Protein AF-A0A3G8ZK75-F1 (afdb_monomer_lite)

Secondary structure (DSSP, 8-state):
-----PPP----PPPPHHHHHHHHHHHHHHTT---HHHHHHHHHHHHHTTHHHHHHHHHHHHHHHHHHHHHHHHHHHHHHHHHHHHHHHHHHHHHHHHHHHHHHHHHSHHHHHHHHHHTTPPPP----EEEE-TTS-EEEES---PPPPHHHHHHHHHHHHHHHHHHHHHHHHHHHHHHHHHHHHHHHHHHHHHHHHHHHHHHHHHHHHHHHHHHHHHHHHHHHHTTT--S---------------------------------------

pLDDT: mean 71.32, std 15.55, range [31.33, 98.25]

Radius of gyration: 56.18 Å; chains: 1; bounding box: 126×88×166 Å

Sequence (270 aa):
MVIEQSLAPAKQAGRSGAAQKAYEKRARRSGKMVPAAAIEHRTVRQQLARVPFVAVLLTILAAGIVGVLWLNTMTDEAGLQANKATASSASLRLEIEALKRDIADKNATPAIAAAAKSLGLVPAGDSAILVVGDDGSGRVVGTPTAVPDPVVTAAQAALAAQAAAQAAADGQAAAAAKTAADAQAAAQAAIAAQAASEAQAAIAAQAASEAQAASEAQAASQAQESAAAGAAVPPAAPAEVQPATEVPPVQTPPAIEAPPAAVTTAASAG

Structure (mmCIF, N/CA/C/O backbone):
data_AF-A0A3G8ZK75-F1
#
_entry.id   AF-A0A3G8ZK75-F1
#
loop_
_atom_site.group_PDB
_atom_site.id
_atom_site.type_symbol
_atom_site.label_atom_id
_atom_site.label_alt_id
_atom_site.label_comp_id
_atom_site.label_asym_id
_atom_site.label_entity_id
_atom_site.label_seq_id
_atom_site.pdbx_PDB_ins_code
_atom_site.Cartn_x
_atom_site.Cartn_y
_atom_site.Cartn_z
_atom_site.occupancy
_atom_site.B_iso_or_equiv
_atom_site.auth_seq_id
_atom_site.auth_comp_id
_atom_site.auth_asym_id
_atom_site.auth_atom_id
_atom_site.pdbx_PDB_model_num
ATOM 1 N N . MET A 1 1 ? -69.783 37.807 121.001 1.00 41.88 1 MET A N 1
ATOM 2 C CA . MET A 1 1 ? -69.937 36.364 121.292 1.00 41.88 1 MET A CA 1
ATOM 3 C C . MET A 1 1 ? -70.121 35.674 119.951 1.00 41.88 1 MET A C 1
ATOM 5 O O . MET A 1 1 ? -71.159 35.863 119.345 1.00 41.88 1 MET A O 1
ATOM 9 N N . VAL A 1 2 ? -69.064 35.199 119.289 1.00 48.59 2 VAL A N 1
ATOM 10 C CA . VAL A 1 2 ? -68.254 34.004 119.612 1.00 48.59 2 VAL A CA 1
ATOM 11 C C . VAL A 1 2 ? -69.135 32.764 119.701 1.00 48.59 2 VAL A C 1
ATOM 13 O O . VAL A 1 2 ? -69.666 32.500 120.770 1.00 48.59 2 VAL A O 1
ATOM 16 N N . ILE A 1 3 ? -69.235 32.026 118.592 1.00 56.62 3 ILE A N 1
ATOM 17 C CA . ILE A 1 3 ? -69.121 30.562 118.576 1.00 56.62 3 ILE A CA 1
ATOM 18 C C . ILE A 1 3 ? -68.334 30.210 117.310 1.00 56.62 3 ILE A C 1
ATOM 20 O O . ILE A 1 3 ? -68.873 30.170 116.207 1.00 56.62 3 ILE A O 1
ATOM 24 N N . GLU A 1 4 ? -67.030 30.010 117.487 1.00 52.06 4 GLU A N 1
ATOM 25 C CA . GLU A 1 4 ? -66.239 29.185 116.586 1.00 52.06 4 GLU A CA 1
ATOM 26 C C . GLU A 1 4 ? -66.629 27.717 116.797 1.00 52.06 4 GLU A C 1
ATOM 28 O O . GLU A 1 4 ? -66.664 27.241 117.933 1.00 52.06 4 GLU A O 1
ATOM 33 N N . GLN A 1 5 ? -66.850 26.979 115.711 1.00 62.88 5 GLN A N 1
ATOM 34 C CA . GLN A 1 5 ? -66.515 25.560 115.683 1.00 62.88 5 GLN A CA 1
ATOM 35 C C . GLN A 1 5 ? -65.681 25.265 114.442 1.00 62.88 5 GLN A C 1
ATOM 37 O O . GLN A 1 5 ? -66.090 25.464 113.300 1.00 62.88 5 GLN A O 1
ATOM 42 N N . SER A 1 6 ? -64.470 24.815 114.735 1.00 54.69 6 SER A N 1
ATOM 43 C CA . SER A 1 6 ? -63.402 24.419 113.842 1.00 54.69 6 SER A CA 1
ATOM 44 C C . SER A 1 6 ? -63.727 23.101 113.133 1.00 54.69 6 SER A C 1
ATOM 46 O O . SER A 1 6 ? -63.948 22.070 113.767 1.00 54.69 6 SER A O 1
ATOM 48 N N . LEU A 1 7 ? -63.699 23.107 111.797 1.00 56.22 7 LEU A N 1
ATOM 49 C CA . LEU A 1 7 ? -63.613 21.875 111.013 1.00 56.22 7 LEU A CA 1
ATOM 50 C C . LEU A 1 7 ? -62.143 21.458 110.890 1.00 56.22 7 LEU A C 1
ATOM 52 O O . LEU A 1 7 ? -61.307 22.178 110.346 1.00 56.22 7 LEU A O 1
ATOM 56 N N . ALA A 1 8 ? -61.843 20.271 111.404 1.00 58.12 8 ALA A N 1
ATOM 57 C CA . ALA A 1 8 ? -60.539 19.633 111.326 1.00 58.12 8 ALA A CA 1
ATOM 58 C C . ALA A 1 8 ? -60.148 19.276 109.873 1.00 58.12 8 ALA A C 1
ATOM 60 O O . ALA A 1 8 ? -60.976 18.743 109.131 1.00 58.12 8 ALA A O 1
ATOM 61 N N . PRO A 1 9 ? -58.878 19.453 109.463 1.00 56.62 9 PRO A N 1
ATOM 62 C CA . PRO A 1 9 ? -58.368 18.842 108.243 1.00 56.62 9 PRO A CA 1
ATOM 63 C C . PRO A 1 9 ? -58.070 17.353 108.487 1.00 56.62 9 PRO A C 1
ATOM 65 O O . PRO A 1 9 ? -57.182 16.991 109.263 1.00 56.62 9 PRO A O 1
ATOM 68 N N . ALA A 1 10 ? -58.795 16.470 107.798 1.00 52.78 10 ALA A N 1
ATOM 69 C CA . ALA A 1 10 ? -58.496 15.043 107.765 1.00 52.78 10 ALA A CA 1
ATOM 70 C C . ALA A 1 10 ? -57.117 14.807 107.116 1.00 52.78 10 ALA A C 1
ATOM 72 O O . ALA A 1 10 ? -56.931 15.000 105.913 1.00 52.78 10 ALA A O 1
ATOM 73 N N . LYS A 1 11 ? -56.133 14.381 107.919 1.00 49.62 11 LYS A N 1
ATOM 74 C CA . LYS A 1 11 ? -54.827 13.907 107.441 1.00 49.62 11 LYS A CA 1
ATOM 75 C C . LYS A 1 11 ? -55.029 12.686 106.541 1.00 49.62 11 LYS A C 1
ATOM 77 O O . LYS A 1 11 ? -55.430 11.623 107.008 1.00 49.62 11 LYS A O 1
ATOM 82 N N . GLN A 1 12 ? -54.703 12.832 105.259 1.00 55.34 12 GLN A N 1
ATOM 83 C CA . GLN A 1 12 ? -54.575 11.721 104.321 1.00 55.34 12 GLN A CA 1
ATOM 84 C C . GLN A 1 12 ? -53.456 10.790 104.805 1.00 55.34 12 GLN A C 1
ATOM 86 O O . GLN A 1 12 ? -52.273 11.120 104.726 1.00 55.34 12 GLN A O 1
ATOM 91 N N . ALA A 1 13 ? -53.840 9.637 105.350 1.00 56.31 13 ALA A N 1
ATOM 92 C CA . ALA A 1 13 ? -52.917 8.575 105.715 1.00 56.31 13 ALA A CA 1
ATOM 93 C C . ALA A 1 13 ? -52.124 8.115 104.477 1.00 56.31 13 ALA A C 1
ATOM 95 O O . ALA A 1 13 ? -52.675 7.944 103.386 1.00 56.31 13 ALA A O 1
ATOM 96 N N . GLY A 1 14 ? -50.813 7.952 104.657 1.00 58.91 14 GLY A N 1
ATOM 97 C CA . GLY A 1 14 ? -49.851 7.645 103.606 1.00 58.91 14 GLY A CA 1
ATOM 98 C C . GLY A 1 14 ? -50.229 6.412 102.787 1.00 58.91 14 GLY A C 1
ATOM 99 O O . GLY A 1 14 ? -50.337 5.299 103.299 1.00 58.91 14 GLY A O 1
ATOM 100 N N . ARG A 1 15 ? -50.377 6.617 101.477 1.00 59.94 15 ARG A N 1
ATOM 101 C CA . ARG A 1 15 ? -50.426 5.545 100.480 1.00 59.94 15 ARG A CA 1
ATOM 102 C C . ARG A 1 15 ? -49.099 4.783 100.545 1.00 59.94 15 ARG A C 1
ATOM 104 O O . ARG A 1 15 ? -48.037 5.358 100.336 1.00 59.94 15 ARG A O 1
ATOM 111 N N . SER A 1 16 ? -49.187 3.504 100.897 1.00 64.69 16 SER A N 1
ATOM 112 C CA . SER A 1 16 ? -48.071 2.600 101.190 1.00 64.69 16 SER A CA 1
ATOM 113 C C . SER A 1 16 ? -46.935 2.656 100.157 1.00 64.69 16 SER A C 1
ATOM 115 O O . SER A 1 16 ? -47.111 2.293 98.990 1.00 64.69 16 SER A O 1
ATOM 117 N N . GLY A 1 17 ? -45.732 3.020 100.613 1.00 67.94 17 GLY A N 1
ATOM 118 C CA . GLY A 1 17 ? -44.505 3.003 99.806 1.00 67.94 17 GLY A CA 1
ATOM 119 C C . GLY A 1 17 ? -44.103 1.605 99.307 1.00 67.94 17 GLY A C 1
ATOM 120 O O . GLY A 1 17 ? -43.326 1.482 98.360 1.00 67.94 17 GLY A O 1
ATOM 121 N N . ALA A 1 18 ? -44.668 0.534 99.880 1.00 66.81 18 ALA A N 1
ATOM 122 C CA . ALA A 1 18 ? -44.444 -0.836 99.416 1.00 66.81 18 ALA A CA 1
ATOM 123 C C . ALA A 1 18 ? -45.165 -1.123 98.088 1.00 66.81 18 ALA A C 1
ATOM 125 O O . ALA A 1 18 ? -44.606 -1.782 97.209 1.00 66.81 18 ALA A O 1
ATOM 126 N N . ALA A 1 19 ? -46.367 -0.566 97.899 1.00 69.69 19 ALA A N 1
ATOM 127 C CA . ALA A 1 19 ? -47.085 -0.667 96.631 1.00 69.69 19 ALA A CA 1
ATOM 128 C C . ALA A 1 19 ? -46.345 0.101 95.526 1.00 69.69 19 ALA A C 1
ATOM 130 O O . ALA A 1 19 ? -46.164 -0.416 94.425 1.00 69.69 19 ALA A O 1
ATOM 131 N N . GLN A 1 20 ? -45.820 1.289 95.840 1.00 69.00 20 GLN A N 1
ATOM 132 C CA . GLN A 1 20 ? -45.032 2.085 94.894 1.00 69.00 20 GLN A CA 1
ATOM 133 C C . GLN A 1 20 ? -43.752 1.356 94.447 1.00 69.00 20 GLN A C 1
ATOM 135 O O . GLN A 1 20 ? -43.472 1.304 93.249 1.00 69.00 20 GLN A O 1
ATOM 140 N N . LYS A 1 21 ? -43.035 0.679 95.359 1.00 70.50 21 LYS A N 1
ATOM 141 C CA . LYS A 1 21 ? -41.857 -0.138 94.999 1.00 70.50 21 LYS A CA 1
ATOM 142 C C . LYS A 1 21 ? -42.192 -1.363 94.140 1.00 70.50 21 LYS A C 1
ATOM 144 O O . LYS A 1 21 ? -41.395 -1.749 93.282 1.00 70.50 21 LYS A O 1
ATOM 149 N N . ALA A 1 22 ? -43.361 -1.976 94.326 1.00 75.81 22 ALA A N 1
ATOM 150 C CA . ALA A 1 22 ? -43.797 -3.096 93.490 1.00 75.81 22 ALA A CA 1
ATOM 151 C C . ALA A 1 22 ? -44.112 -2.650 92.051 1.00 75.81 22 ALA A C 1
ATOM 153 O O . ALA A 1 22 ? -43.707 -3.317 91.092 1.00 75.81 22 ALA A O 1
ATOM 154 N N . TYR A 1 23 ? -44.761 -1.491 91.896 1.00 71.56 23 TYR A N 1
ATOM 155 C CA . TYR A 1 23 ? -45.001 -0.884 90.586 1.00 71.56 23 TYR A CA 1
ATOM 156 C C . TYR A 1 23 ? -43.696 -0.485 89.893 1.00 71.56 23 TYR A C 1
ATOM 158 O O . TYR A 1 23 ? -43.530 -0.761 88.704 1.00 71.56 23 TYR A O 1
ATOM 166 N N . GLU A 1 24 ? -42.719 0.038 90.634 1.00 75.06 24 GLU A N 1
ATOM 167 C CA . GLU A 1 24 ? -41.409 0.376 90.075 1.00 75.06 24 GLU A CA 1
ATOM 168 C C . GLU A 1 24 ? -40.654 -0.871 89.568 1.00 75.06 24 GLU A C 1
ATOM 170 O O . GLU A 1 24 ? -40.090 -0.871 88.470 1.00 75.06 24 GLU A O 1
ATOM 175 N N . LYS A 1 25 ? -40.713 -1.994 90.301 1.00 72.62 25 LYS A N 1
ATOM 176 C CA . LYS A 1 25 ? -40.091 -3.263 89.871 1.00 72.62 25 LYS A CA 1
ATOM 177 C C . LYS A 1 25 ? -40.782 -3.885 88.649 1.00 72.62 25 LYS A C 1
ATOM 179 O O . LYS A 1 25 ? -40.136 -4.618 87.893 1.00 72.62 25 LYS A O 1
ATOM 184 N N . ARG A 1 26 ? -42.080 -3.629 88.438 1.00 68.81 26 ARG A N 1
ATOM 185 C CA . ARG A 1 26 ? -42.806 -4.083 87.237 1.00 68.81 26 ARG A CA 1
ATOM 186 C C . ARG A 1 26 ? -42.510 -3.191 86.030 1.00 68.81 26 ARG A C 1
ATOM 188 O O . ARG A 1 26 ? -42.263 -3.726 84.952 1.00 68.81 26 ARG A O 1
ATOM 195 N N . ALA A 1 27 ? -42.412 -1.879 86.234 1.00 70.56 27 ALA A N 1
ATOM 196 C CA . ALA A 1 27 ? -42.057 -0.916 85.191 1.00 70.56 27 ALA A CA 1
ATOM 197 C C . ALA A 1 27 ? -40.653 -1.167 84.606 1.00 70.56 27 ALA A C 1
ATOM 199 O O . ALA A 1 27 ? -40.440 -1.060 83.399 1.00 70.56 27 ALA A O 1
ATOM 200 N N . ARG A 1 28 ? -39.692 -1.598 85.436 1.00 69.44 28 ARG A N 1
ATOM 201 C CA . ARG A 1 28 ? -38.335 -1.936 84.961 1.00 69.44 28 ARG A CA 1
ATOM 202 C C . ARG A 1 28 ? -38.267 -3.210 84.111 1.00 69.44 28 ARG A C 1
ATOM 204 O O . ARG A 1 28 ? -37.337 -3.354 83.324 1.00 69.44 28 ARG A O 1
ATOM 211 N N . ARG A 1 29 ? -39.236 -4.127 84.237 1.00 65.81 29 ARG A N 1
ATOM 212 C CA . ARG A 1 29 ? -39.311 -5.341 83.400 1.00 65.81 29 ARG A CA 1
ATOM 213 C C . ARG A 1 29 ? -40.035 -5.092 82.080 1.00 65.81 29 ARG A C 1
ATOM 215 O O . ARG A 1 29 ? -39.602 -5.619 81.062 1.00 65.81 29 ARG A O 1
ATOM 222 N N . SER A 1 30 ? -41.061 -4.241 82.073 1.00 64.56 30 SER A N 1
ATOM 223 C CA . SER A 1 30 ? -41.744 -3.854 80.832 1.00 64.56 30 SER A CA 1
ATOM 224 C C . SER A 1 30 ? -40.884 -2.964 79.930 1.00 64.56 30 SER A C 1
ATOM 226 O O . SER A 1 30 ? -41.045 -3.007 78.720 1.00 64.56 30 SER A O 1
ATOM 228 N N . GLY A 1 31 ? -39.928 -2.209 80.484 1.00 63.66 31 GLY A N 1
ATOM 229 C CA . GLY A 1 31 ? -38.996 -1.393 79.693 1.00 63.66 31 GLY A CA 1
ATOM 230 C C . GLY A 1 31 ? -37.872 -2.166 78.985 1.00 63.66 31 GLY A C 1
ATOM 231 O O . GLY A 1 31 ? -37.136 -1.568 78.206 1.00 63.66 31 GLY A O 1
ATOM 232 N N . LYS A 1 32 ? -37.699 -3.472 79.252 1.00 61.62 32 LYS A N 1
ATOM 233 C CA . LYS A 1 32 ? -36.589 -4.277 78.698 1.00 61.62 32 LYS A CA 1
ATOM 234 C C . LYS A 1 32 ? -37.004 -5.192 77.535 1.00 61.62 32 LYS A C 1
ATOM 236 O O . LYS A 1 32 ? -36.138 -5.770 76.887 1.00 61.62 32 LYS A O 1
ATOM 241 N N . MET A 1 33 ? -38.299 -5.319 77.245 1.00 64.62 33 MET A N 1
ATOM 242 C CA . MET A 1 33 ? -38.777 -6.065 76.078 1.00 64.62 33 MET A CA 1
ATOM 243 C C . MET A 1 33 ? -38.846 -5.112 74.886 1.00 64.62 33 MET A C 1
ATOM 245 O O . MET A 1 33 ? -39.812 -4.373 74.721 1.00 64.62 33 MET A O 1
ATOM 249 N N . VAL A 1 34 ? -37.781 -5.088 74.084 1.00 66.56 34 VAL A N 1
ATOM 250 C CA . VAL A 1 34 ? -37.781 -4.371 72.805 1.00 66.56 34 VAL A CA 1
ATOM 251 C C . VAL A 1 34 ? -38.746 -5.118 71.878 1.00 66.56 34 VAL A C 1
ATOM 253 O O . VAL A 1 34 ? -38.529 -6.307 71.642 1.00 66.56 34 VAL A O 1
ATOM 256 N N . PRO A 1 35 ? -39.822 -4.486 71.377 1.00 67.56 35 PRO A N 1
ATOM 257 C CA . PRO A 1 35 ? -40.732 -5.159 70.460 1.00 67.56 35 PRO A CA 1
ATOM 258 C C . PRO A 1 35 ? -39.962 -5.556 69.195 1.00 67.56 35 PRO A C 1
ATOM 260 O O . PRO A 1 35 ? -39.192 -4.752 68.673 1.00 67.56 35 PRO A O 1
ATOM 263 N N . ALA A 1 36 ? -40.161 -6.779 68.698 1.00 61.88 36 ALA A N 1
ATOM 264 C CA . ALA A 1 36 ? -39.454 -7.300 67.521 1.00 61.88 36 ALA A CA 1
ATOM 265 C C . ALA A 1 36 ? -39.577 -6.367 66.296 1.00 61.88 36 ALA A C 1
ATOM 267 O O . ALA A 1 36 ? -38.593 -6.130 65.599 1.00 61.88 36 ALA A O 1
ATOM 268 N N . ALA A 1 37 ? -40.732 -5.710 66.131 1.00 62.44 37 ALA A N 1
ATOM 269 C CA . ALA A 1 37 ? -40.952 -4.684 65.109 1.00 62.44 37 ALA A CA 1
ATOM 270 C C . ALA A 1 37 ? -40.018 -3.461 65.250 1.00 62.44 37 ALA A C 1
ATOM 272 O O . ALA A 1 37 ? -39.605 -2.872 64.258 1.00 62.44 37 ALA A O 1
ATOM 273 N N . ALA A 1 38 ? -39.617 -3.074 66.467 1.00 60.78 38 ALA A N 1
ATOM 274 C CA . ALA A 1 38 ? -38.654 -1.987 66.661 1.00 60.78 38 ALA A CA 1
ATOM 275 C C . ALA A 1 38 ? -37.219 -2.393 66.301 1.00 60.78 38 ALA A C 1
ATOM 277 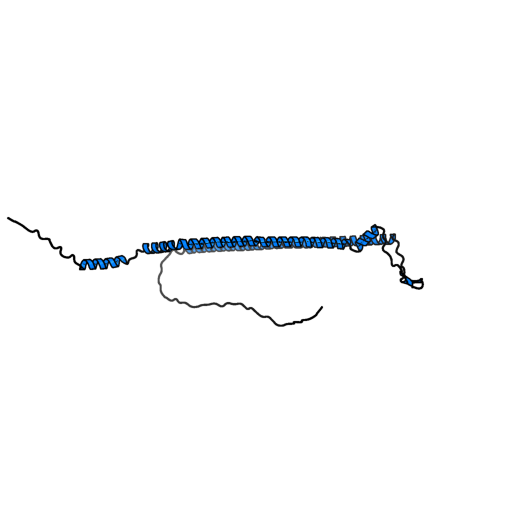O O . ALA A 1 38 ? -36.412 -1.517 66.000 1.00 60.78 38 ALA A O 1
ATOM 278 N N . ILE A 1 39 ? -36.891 -3.689 66.308 1.00 64.25 39 ILE A N 1
ATOM 279 C CA . ILE A 1 39 ? -35.591 -4.184 65.836 1.00 64.25 39 ILE A CA 1
ATOM 280 C C . ILE A 1 39 ? -35.539 -4.078 64.307 1.00 64.25 39 ILE A C 1
ATOM 282 O O . ILE A 1 39 ? -34.578 -3.535 63.770 1.00 64.25 39 ILE A O 1
ATOM 286 N N . GLU A 1 40 ? -36.611 -4.478 63.623 1.00 64.44 40 GLU A N 1
ATOM 287 C CA . GLU A 1 40 ? -36.749 -4.397 62.163 1.00 64.44 40 GLU A CA 1
ATOM 288 C C . GLU A 1 40 ? -36.817 -2.942 61.660 1.00 64.44 40 GLU A C 1
ATOM 290 O O . GLU A 1 40 ? -36.102 -2.539 60.745 1.00 64.44 40 GLU A O 1
ATOM 295 N N . HIS A 1 41 ? -37.570 -2.071 62.334 1.00 62.31 41 HIS A N 1
ATOM 296 C CA . HIS A 1 41 ? -37.569 -0.645 61.999 1.00 62.31 41 HIS A CA 1
ATOM 297 C C . HIS A 1 41 ? -36.237 0.048 62.316 1.00 62.31 41 HIS A C 1
ATOM 299 O O . HIS A 1 41 ? -35.897 1.042 61.669 1.00 62.31 41 HIS A O 1
ATOM 305 N N . ARG A 1 42 ? -35.460 -0.447 63.289 1.00 66.31 42 ARG A N 1
ATOM 306 C CA . ARG A 1 42 ? -34.131 0.097 63.597 1.00 66.31 42 ARG A CA 1
ATOM 307 C C . ARG A 1 42 ? -33.116 -0.277 62.526 1.00 66.31 42 ARG A C 1
ATOM 309 O O . ARG A 1 42 ? -32.336 0.597 62.159 1.00 66.31 42 ARG A O 1
ATOM 316 N N . THR A 1 43 ? -33.149 -1.500 61.995 1.00 73.00 43 THR A N 1
ATOM 317 C CA . THR A 1 43 ? -32.280 -1.894 60.876 1.00 73.00 43 THR A CA 1
ATOM 318 C C . THR A 1 43 ? -32.644 -1.121 59.614 1.00 73.00 43 THR A C 1
ATOM 320 O O . THR A 1 43 ? -31.750 -0.563 58.986 1.00 73.00 43 THR A O 1
ATOM 323 N N . VAL A 1 44 ? -33.936 -0.953 59.310 1.00 74.44 44 VAL A N 1
ATOM 324 C CA . VAL A 1 44 ? -34.386 -0.157 58.155 1.00 74.44 44 VAL A CA 1
ATOM 325 C C . VAL A 1 44 ? -34.017 1.322 58.312 1.00 74.44 44 VAL A C 1
ATOM 327 O O . VAL A 1 44 ? -33.477 1.915 57.384 1.00 74.44 44 VAL A O 1
ATOM 330 N N . ARG A 1 45 ? -34.210 1.939 59.487 1.00 74.00 45 ARG A N 1
ATOM 331 C CA . ARG A 1 45 ? -33.790 3.339 59.710 1.00 74.00 45 ARG A CA 1
ATOM 332 C C . ARG A 1 45 ? -32.270 3.517 59.710 1.00 74.00 45 ARG A C 1
ATOM 334 O O . ARG A 1 45 ? -31.785 4.528 59.209 1.00 74.00 45 ARG A O 1
ATOM 341 N N . GLN A 1 46 ? -31.511 2.551 60.231 1.00 77.94 46 GLN A N 1
ATOM 342 C CA . GLN A 1 46 ? -30.046 2.556 60.145 1.00 77.94 46 GLN A CA 1
ATOM 343 C C . GLN A 1 46 ? -29.549 2.344 58.710 1.00 77.94 46 GLN A C 1
ATOM 345 O O . GLN A 1 46 ? -28.522 2.908 58.342 1.00 77.94 46 GLN A O 1
ATOM 350 N N . GLN A 1 47 ? -30.271 1.579 57.890 1.00 73.81 47 GLN A N 1
ATOM 351 C CA . GLN A 1 47 ? -29.991 1.436 56.462 1.00 73.81 47 GLN A CA 1
ATOM 352 C C . GLN A 1 47 ? -30.346 2.709 55.688 1.00 73.81 47 GLN A C 1
ATOM 354 O O . GLN A 1 47 ? -29.531 3.171 54.894 1.00 73.81 47 GLN A O 1
ATOM 359 N N . LEU A 1 48 ? -31.483 3.348 55.987 1.00 80.12 48 LEU A N 1
ATOM 360 C CA . LEU A 1 48 ? -31.868 4.636 55.397 1.00 80.12 48 LEU A CA 1
ATOM 361 C C . LEU A 1 48 ? -30.857 5.751 55.702 1.00 80.12 48 LEU A C 1
ATOM 363 O O . LEU A 1 48 ? -30.611 6.597 54.850 1.00 80.12 48 LEU A O 1
ATOM 367 N N . ALA A 1 49 ? -30.204 5.720 56.866 1.00 85.06 49 ALA A N 1
ATOM 368 C CA . ALA A 1 49 ? -29.124 6.654 57.190 1.00 85.06 49 ALA A CA 1
ATOM 369 C C . ALA A 1 49 ? -27.867 6.474 56.309 1.00 85.06 49 ALA A C 1
ATOM 371 O O . ALA A 1 49 ? -27.079 7.407 56.172 1.00 85.06 49 ALA A O 1
ATOM 372 N N . ARG A 1 50 ? -27.673 5.296 55.695 1.00 85.31 50 ARG A N 1
ATOM 373 C CA . ARG A 1 50 ? -26.550 4.999 54.783 1.00 85.31 50 ARG A CA 1
ATOM 374 C C . ARG A 1 50 ? -26.873 5.293 53.318 1.00 85.31 50 ARG A C 1
ATOM 376 O O . ARG A 1 50 ? -25.947 5.437 52.525 1.00 85.31 50 ARG A O 1
ATOM 383 N N . VAL A 1 51 ? -28.154 5.425 52.967 1.00 92.19 51 VAL A N 1
ATOM 384 C CA . VAL A 1 51 ? -28.620 5.735 51.604 1.00 92.19 51 VAL A CA 1
ATOM 385 C C . VAL A 1 51 ? -27.888 6.923 50.967 1.00 92.19 51 VAL A C 1
ATOM 387 O O . VAL A 1 51 ? -27.423 6.749 49.845 1.00 92.19 51 VAL A O 1
ATOM 390 N N . PRO A 1 52 ? -27.699 8.089 51.623 1.00 91.75 52 PRO A N 1
ATOM 391 C CA . PRO A 1 52 ? -27.009 9.206 50.974 1.00 91.75 52 PRO A CA 1
ATOM 392 C C . PRO A 1 52 ? -25.535 8.902 50.667 1.00 91.75 52 PRO A C 1
ATOM 394 O O . PRO A 1 52 ? -25.051 9.275 49.603 1.00 91.75 52 PRO A O 1
ATOM 397 N N . PHE A 1 53 ? -24.830 8.175 51.542 1.00 95.50 53 PHE A N 1
ATOM 398 C CA . PHE A 1 53 ? -23.444 7.764 51.289 1.00 95.50 53 PHE A CA 1
ATOM 399 C C . PHE A 1 53 ? -23.355 6.804 50.096 1.00 95.50 53 PHE A C 1
ATOM 401 O O . PHE A 1 53 ? -22.532 6.988 49.203 1.00 95.50 53 PHE A O 1
ATOM 408 N N . VAL A 1 54 ? -24.241 5.806 50.052 1.00 95.06 54 VAL A N 1
ATOM 409 C CA . VAL A 1 54 ? -24.280 4.825 48.960 1.00 95.06 54 VAL A CA 1
ATOM 410 C C . VAL A 1 54 ? -24.692 5.479 47.639 1.00 95.06 54 VAL A C 1
ATOM 412 O O . VAL A 1 54 ? -24.133 5.139 46.602 1.00 95.06 54 VAL A O 1
ATOM 415 N N . ALA A 1 55 ? -25.607 6.452 47.665 1.00 96.12 55 ALA A N 1
ATOM 416 C CA . ALA A 1 55 ? -26.003 7.205 46.478 1.00 96.12 55 ALA A CA 1
ATOM 417 C C . ALA A 1 55 ? -24.817 7.966 45.863 1.00 96.12 55 ALA A C 1
ATOM 419 O O . ALA A 1 55 ? -24.625 7.891 44.653 1.00 96.12 55 ALA A O 1
ATOM 420 N N . VAL A 1 56 ? -23.988 8.626 46.683 1.00 97.62 56 VAL A N 1
ATOM 421 C CA . VAL A 1 56 ? -22.758 9.298 46.218 1.00 97.62 56 VAL A CA 1
ATOM 422 C C . VAL A 1 56 ? -21.737 8.292 45.676 1.00 97.62 56 VAL A C 1
ATOM 424 O O . VAL A 1 56 ? -21.074 8.547 44.674 1.00 97.62 56 VAL A O 1
ATOM 427 N N . LEU A 1 57 ? -21.617 7.125 46.311 1.00 96.94 57 LEU A N 1
ATOM 428 C CA . LEU A 1 57 ? -20.700 6.082 45.856 1.00 96.94 57 LEU A CA 1
ATOM 429 C C . LEU A 1 57 ? -21.116 5.523 44.487 1.00 96.94 57 LEU A C 1
ATOM 431 O O . LEU A 1 57 ? -20.274 5.353 43.609 1.00 96.94 57 LEU A O 1
ATOM 435 N N . LEU A 1 58 ? -22.415 5.283 44.288 1.00 97.62 58 LEU A N 1
ATOM 436 C CA . LEU A 1 58 ? -22.972 4.817 43.017 1.00 97.62 58 LEU A CA 1
ATOM 437 C C . LEU A 1 58 ? -22.868 5.872 41.916 1.00 97.62 58 LEU A C 1
ATOM 439 O O . LEU A 1 58 ? -22.568 5.512 40.782 1.00 97.62 58 LEU A O 1
ATOM 443 N N . THR A 1 59 ? -23.078 7.156 42.219 1.00 98.25 59 THR A N 1
ATOM 444 C CA . THR A 1 59 ? -22.897 8.218 41.217 1.00 98.25 59 THR A CA 1
ATOM 445 C C . THR A 1 59 ? -21.439 8.355 40.801 1.00 98.25 59 THR A C 1
ATOM 447 O O . THR A 1 59 ? -21.173 8.448 39.605 1.00 98.25 59 THR A O 1
ATOM 450 N N . ILE A 1 60 ? -20.491 8.294 41.742 1.00 98.19 60 ILE A N 1
ATOM 451 C CA . ILE A 1 60 ? -19.054 8.267 41.425 1.00 98.19 60 ILE A CA 1
ATOM 452 C C . ILE A 1 60 ? -18.699 7.024 40.604 1.00 98.19 60 ILE A C 1
ATOM 454 O O . ILE A 1 60 ? -17.974 7.138 39.619 1.00 98.19 60 ILE A O 1
ATOM 458 N N . LEU A 1 61 ? -19.228 5.850 40.961 1.00 98.06 61 LEU A N 1
ATOM 459 C CA . LEU A 1 61 ? -18.976 4.612 40.225 1.00 98.06 61 LEU A CA 1
ATOM 460 C C . LEU A 1 61 ? -19.518 4.689 38.793 1.00 98.06 61 LEU A C 1
ATOM 462 O O . LEU A 1 61 ? -18.801 4.374 37.848 1.00 98.06 61 LEU A O 1
ATOM 466 N N . ALA A 1 62 ? -20.756 5.153 38.620 1.00 98.00 62 ALA A N 1
ATOM 467 C CA . ALA A 1 62 ? -21.359 5.344 37.307 1.00 98.00 62 ALA A CA 1
ATOM 468 C C . ALA A 1 62 ? -20.570 6.364 36.471 1.00 98.00 62 ALA A C 1
ATOM 470 O O . ALA A 1 62 ? -20.277 6.100 35.307 1.00 98.00 62 ALA A O 1
ATOM 471 N N . ALA A 1 63 ? -20.159 7.487 37.069 1.00 98.00 63 ALA A N 1
ATOM 472 C CA . ALA A 1 63 ? -19.319 8.483 36.407 1.00 98.00 63 ALA A CA 1
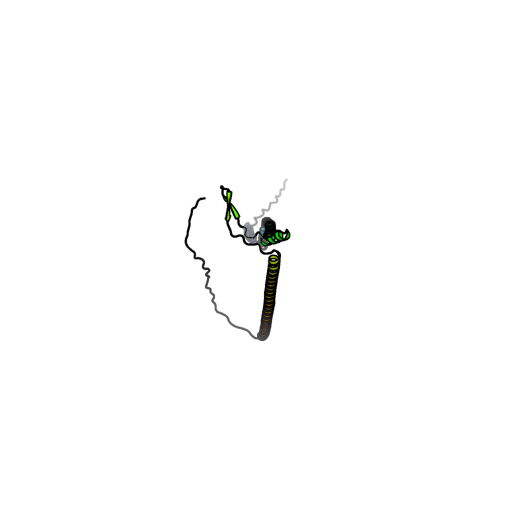ATOM 473 C C . ALA A 1 63 ? -17.952 7.908 36.005 1.00 98.00 63 ALA A C 1
ATOM 475 O O . ALA A 1 63 ? -17.475 8.184 34.908 1.00 98.00 63 ALA A O 1
ATOM 476 N N . GLY A 1 64 ? -17.347 7.069 36.850 1.00 97.25 64 GLY A N 1
ATOM 477 C CA . GLY A 1 64 ? -16.101 6.368 36.548 1.00 97.25 64 GLY A CA 1
ATOM 478 C C . GLY A 1 64 ? -16.244 5.392 35.382 1.00 97.25 64 GLY A C 1
ATOM 479 O O . GLY A 1 64 ? -15.410 5.401 34.485 1.00 97.25 64 GLY A O 1
ATOM 480 N N . ILE A 1 65 ? -17.322 4.601 35.343 1.00 97.38 65 ILE A N 1
ATOM 481 C CA . ILE A 1 65 ? -17.600 3.670 34.236 1.00 97.38 65 ILE A CA 1
ATOM 482 C C . ILE A 1 65 ? -17.805 4.437 32.924 1.00 97.38 65 ILE A C 1
ATOM 484 O O . ILE A 1 65 ? -17.207 4.082 31.910 1.00 97.38 65 ILE A O 1
ATOM 488 N N . VAL A 1 66 ? -18.599 5.514 32.944 1.00 96.56 66 VAL A N 1
ATOM 489 C CA . VAL A 1 66 ? -18.788 6.389 31.775 1.00 96.56 66 VAL A CA 1
ATOM 490 C C . VAL A 1 66 ? -17.461 7.023 31.356 1.00 96.56 66 VAL A C 1
ATOM 492 O O . VAL A 1 66 ? -17.154 7.053 30.169 1.00 96.56 66 VAL A O 1
ATOM 495 N N . GLY A 1 67 ? -16.646 7.471 32.313 1.00 95.94 67 GLY A N 1
ATOM 496 C CA . GLY A 1 67 ? -15.322 8.035 32.062 1.00 95.94 67 GLY A CA 1
ATOM 497 C C . GLY A 1 67 ? -14.361 7.036 31.418 1.00 95.94 67 GLY A C 1
ATOM 498 O O . GLY A 1 67 ? -13.718 7.373 30.429 1.00 95.94 67 GLY A O 1
ATOM 499 N N . VAL A 1 68 ? -14.300 5.798 31.918 1.00 94.44 68 VAL A N 1
ATOM 500 C CA . VAL A 1 68 ? -13.485 4.720 31.330 1.00 94.44 68 VAL A CA 1
ATOM 501 C C . VAL A 1 68 ? -13.966 4.382 29.924 1.00 94.44 68 VAL A C 1
ATOM 503 O O . VAL A 1 68 ? -13.146 4.270 29.020 1.00 94.44 68 VAL A O 1
ATOM 506 N N . LEU A 1 69 ? -15.279 4.261 29.711 1.00 90.69 69 LEU A N 1
ATOM 507 C CA . LEU A 1 69 ? -15.833 3.977 28.388 1.00 90.69 69 LEU A CA 1
ATOM 508 C C . LEU A 1 69 ? -15.534 5.106 27.392 1.00 90.69 69 LEU A C 1
ATOM 510 O O . LEU A 1 69 ? -15.151 4.847 26.252 1.00 90.69 69 LEU A O 1
ATOM 514 N N . TRP A 1 70 ? -15.675 6.359 27.824 1.00 91.56 70 TRP A N 1
ATOM 515 C CA . TRP A 1 70 ? -15.380 7.525 26.997 1.00 91.56 70 TRP A CA 1
ATOM 516 C C . TRP A 1 70 ? -13.886 7.630 26.674 1.00 91.56 70 TRP A C 1
ATOM 518 O O . TRP A 1 70 ? -13.519 7.898 25.532 1.00 91.56 70 TRP A O 1
ATOM 528 N N . LEU A 1 71 ? -13.018 7.321 27.641 1.00 86.00 71 LEU A N 1
ATOM 529 C CA . LEU A 1 71 ? -11.572 7.255 27.434 1.00 86.00 71 LEU A CA 1
ATOM 530 C C . LEU A 1 71 ? -11.176 6.110 26.487 1.00 86.00 71 LEU A C 1
ATOM 532 O O . LEU A 1 71 ? -10.315 6.291 25.627 1.00 86.00 71 LEU A O 1
ATOM 536 N N . ASN A 1 72 ? -11.837 4.955 26.599 1.00 88.00 72 ASN A N 1
ATOM 537 C CA . ASN A 1 72 ? -11.660 3.840 25.671 1.00 88.00 72 ASN A CA 1
ATOM 538 C C . ASN A 1 72 ? -12.065 4.245 24.244 1.00 88.00 72 ASN A C 1
ATOM 540 O O . ASN A 1 72 ? -11.320 4.019 23.299 1.00 88.00 72 ASN A O 1
ATOM 544 N N . THR A 1 73 ? -13.183 4.962 24.107 1.00 85.62 73 THR A N 1
ATOM 545 C CA . THR A 1 73 ? -13.669 5.476 22.814 1.00 85.62 73 THR A CA 1
ATOM 546 C C . THR A 1 73 ? -12.682 6.462 22.176 1.00 85.62 73 THR A C 1
ATOM 548 O O . THR A 1 73 ? -12.443 6.407 20.975 1.00 85.62 73 THR A O 1
ATOM 551 N N . MET A 1 74 ? -12.059 7.339 22.971 1.00 79.81 74 MET A N 1
ATOM 552 C CA . MET A 1 74 ? -11.017 8.262 2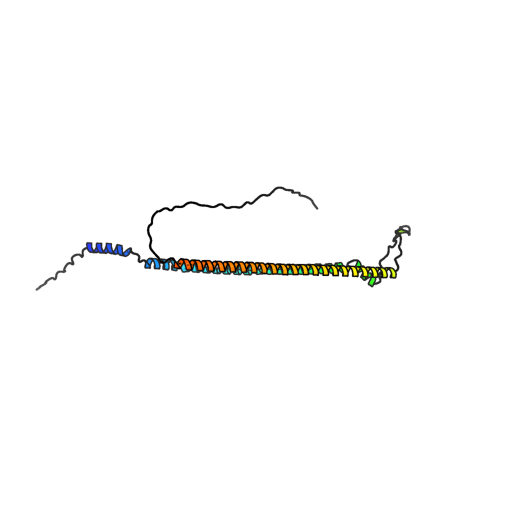2.490 1.00 79.81 74 MET A CA 1
ATOM 553 C C . MET A 1 74 ? -9.730 7.537 22.062 1.00 79.81 74 MET A C 1
ATOM 555 O O . MET A 1 74 ? -8.963 8.058 21.253 1.00 79.81 74 MET A O 1
ATOM 559 N N . THR A 1 75 ? -9.480 6.332 22.582 1.00 75.12 75 THR A N 1
ATOM 560 C CA . THR A 1 75 ? -8.284 5.543 22.243 1.00 75.12 75 THR A CA 1
ATOM 561 C C . THR A 1 75 ? -8.427 4.856 20.883 1.00 75.12 75 THR A C 1
ATOM 563 O O . THR A 1 75 ? -7.448 4.757 20.139 1.00 75.12 75 THR A O 1
ATOM 566 N N . ASP A 1 76 ? -9.647 4.473 20.503 1.00 65.12 76 ASP A N 1
ATOM 567 C CA . ASP A 1 76 ? -9.916 3.833 19.210 1.00 65.12 76 ASP A CA 1
ATOM 568 C C . ASP A 1 76 ? -9.636 4.763 18.006 1.00 65.12 76 ASP A C 1
ATOM 570 O O . ASP A 1 76 ? -9.264 4.297 16.926 1.00 65.12 76 ASP A O 1
ATOM 574 N N . GLU A 1 77 ? -9.701 6.090 18.176 1.00 65.88 77 GLU A N 1
ATOM 575 C CA . GLU A 1 77 ? -9.367 7.059 17.116 1.00 65.88 77 GLU A CA 1
ATOM 576 C C . GLU A 1 77 ? -7.862 7.150 16.812 1.00 65.88 77 GLU A C 1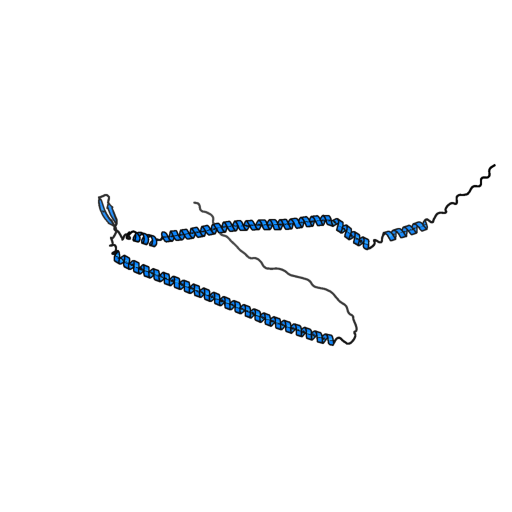
ATOM 578 O O . GLU A 1 77 ? -7.471 7.356 15.655 1.00 65.88 77 GLU A O 1
ATOM 583 N N . ALA A 1 78 ? -6.999 6.950 17.816 1.00 62.47 78 ALA A N 1
ATOM 584 C CA . ALA A 1 78 ? -5.546 7.015 17.641 1.00 62.47 78 ALA A CA 1
ATOM 585 C C . ALA A 1 78 ? -5.032 5.888 16.725 1.00 62.47 78 ALA A C 1
ATOM 587 O O . ALA A 1 78 ? -4.133 6.102 15.905 1.00 62.47 78 ALA A O 1
ATOM 588 N N . GLY A 1 79 ? -5.658 4.708 16.796 1.00 64.38 79 GLY A N 1
ATOM 589 C CA . GLY A 1 79 ? -5.342 3.573 15.927 1.00 64.38 79 GLY A CA 1
ATOM 590 C C . GLY A 1 79 ? -5.714 3.818 14.463 1.00 64.38 79 GLY A C 1
ATOM 591 O O . GLY A 1 79 ? -4.967 3.444 13.557 1.00 64.38 79 GLY A O 1
ATOM 592 N N . LEU A 1 80 ? -6.828 4.513 14.207 1.00 68.50 80 LEU A N 1
ATOM 593 C CA . LEU A 1 80 ? -7.284 4.807 12.846 1.00 68.50 80 LEU A CA 1
ATOM 594 C C . LEU A 1 80 ? -6.400 5.838 12.143 1.00 68.50 80 LEU A C 1
ATOM 596 O O . LEU A 1 80 ? -6.182 5.732 10.934 1.00 68.50 80 LEU A O 1
ATOM 600 N N . GLN A 1 81 ? -5.862 6.815 12.875 1.00 70.50 81 GLN A N 1
ATOM 601 C CA . GLN A 1 81 ? -4.916 7.774 12.301 1.00 70.50 81 GLN A CA 1
ATOM 602 C C . GLN A 1 81 ? -3.569 7.124 11.965 1.00 70.50 81 GLN A C 1
ATOM 604 O O . GLN A 1 81 ? -3.046 7.345 10.871 1.00 70.50 81 GLN A O 1
ATOM 609 N N . ALA A 1 82 ? -3.054 6.257 12.843 1.00 76.44 82 ALA A N 1
ATOM 610 C CA . ALA A 1 82 ? -1.842 5.487 12.568 1.00 76.44 82 ALA A CA 1
ATOM 611 C C . ALA A 1 82 ? -2.019 4.563 11.348 1.00 76.44 82 ALA A C 1
ATOM 613 O O . ALA A 1 82 ? -1.181 4.562 10.445 1.00 76.44 82 ALA A O 1
ATOM 614 N N . ASN A 1 83 ? -3.152 3.858 11.253 1.00 71.62 83 ASN A N 1
ATOM 615 C CA . ASN A 1 83 ? -3.454 3.014 10.094 1.00 71.62 83 ASN A CA 1
ATOM 616 C C . ASN A 1 83 ? -3.569 3.814 8.788 1.00 71.62 83 ASN A C 1
ATOM 618 O O . ASN A 1 83 ? -3.066 3.369 7.757 1.00 71.62 83 ASN A O 1
ATOM 622 N N . LYS A 1 84 ? -4.180 5.006 8.809 1.00 76.50 84 LYS A N 1
ATOM 623 C CA . LYS A 1 84 ? -4.268 5.881 7.624 1.00 76.50 84 LYS A CA 1
ATOM 624 C C . LYS A 1 84 ? -2.890 6.359 7.156 1.00 76.50 84 LYS A C 1
ATOM 626 O O . LYS A 1 84 ? -2.620 6.348 5.954 1.00 76.50 84 LYS A O 1
ATOM 631 N N . ALA A 1 85 ? -2.007 6.738 8.081 1.00 78.75 85 ALA A N 1
ATOM 632 C CA . ALA A 1 85 ? -0.646 7.167 7.753 1.00 78.75 85 ALA A CA 1
ATOM 633 C C . ALA A 1 85 ? 0.195 6.023 7.153 1.00 78.75 85 ALA A C 1
ATOM 635 O O . ALA A 1 85 ? 0.905 6.217 6.158 1.00 78.75 85 ALA A O 1
ATOM 636 N N . THR A 1 86 ? 0.066 4.811 7.701 1.00 81.38 86 THR A N 1
ATOM 637 C CA . THR A 1 86 ? 0.743 3.618 7.174 1.00 81.38 86 THR A CA 1
ATOM 638 C C . THR A 1 86 ? 0.189 3.198 5.812 1.00 81.38 86 THR A C 1
ATOM 640 O O . THR A 1 86 ? 0.974 2.893 4.916 1.00 81.38 86 THR A O 1
ATOM 643 N N . ALA A 1 87 ? -1.132 3.248 5.606 1.00 84.62 87 ALA A N 1
ATOM 644 C CA . ALA A 1 87 ? -1.755 2.928 4.320 1.00 84.62 87 ALA A CA 1
ATOM 645 C C . ALA A 1 87 ? -1.303 3.881 3.200 1.00 84.62 87 ALA A C 1
ATOM 647 O O . ALA A 1 87 ? -0.950 3.429 2.111 1.00 84.62 87 ALA A O 1
ATOM 648 N N . SER A 1 88 ? -1.233 5.187 3.484 1.00 81.94 88 SER A N 1
ATOM 649 C CA . SER A 1 88 ? -0.700 6.175 2.537 1.00 81.94 88 SER A CA 1
ATOM 650 C C . SER A 1 88 ? 0.762 5.876 2.188 1.00 81.94 88 SER A C 1
ATOM 652 O O . SER A 1 88 ? 1.114 5.743 1.016 1.00 81.94 88 SER A O 1
ATOM 654 N N . SER A 1 89 ? 1.599 5.626 3.199 1.00 86.12 89 SER A N 1
ATOM 655 C CA . SER A 1 89 ? 3.011 5.275 2.997 1.00 86.12 89 SER A CA 1
ATOM 656 C C . SER A 1 89 ? 3.195 3.999 2.167 1.00 86.12 89 SER A C 1
ATOM 658 O O . SER A 1 89 ? 4.097 3.931 1.333 1.00 86.12 89 SER A O 1
ATOM 660 N N . ALA A 1 90 ? 2.345 2.989 2.372 1.00 90.62 90 ALA A N 1
ATOM 661 C CA . ALA A 1 90 ? 2.355 1.761 1.584 1.00 90.62 90 ALA A CA 1
ATOM 662 C C . ALA A 1 90 ? 1.949 2.019 0.125 1.00 90.62 90 ALA A C 1
ATOM 664 O O . ALA A 1 90 ? 2.623 1.536 -0.782 1.00 90.62 90 ALA A O 1
ATOM 665 N N . SER A 1 91 ? 0.910 2.828 -0.111 1.00 90.56 91 SER A N 1
ATOM 666 C CA . SER A 1 91 ? 0.468 3.173 -1.469 1.00 90.56 91 SER A CA 1
ATOM 667 C C . SER A 1 91 ? 1.551 3.904 -2.270 1.00 90.56 91 SER A C 1
ATOM 669 O O . SER A 1 91 ? 1.855 3.499 -3.389 1.00 90.56 91 SER A O 1
ATOM 671 N N . LEU A 1 92 ? 2.230 4.886 -1.662 1.00 90.75 92 LEU A N 1
ATOM 672 C CA . LEU A 1 92 ? 3.335 5.604 -2.302 1.00 90.75 92 LEU A CA 1
ATOM 673 C C . LEU A 1 92 ? 4.521 4.677 -2.602 1.00 90.75 92 LEU A C 1
ATOM 675 O O . LEU A 1 92 ? 5.182 4.831 -3.625 1.00 90.75 92 LEU A O 1
ATOM 679 N N . ARG A 1 93 ? 4.807 3.699 -1.732 1.00 91.56 93 ARG A N 1
ATOM 680 C CA . ARG A 1 93 ? 5.868 2.710 -1.985 1.00 91.56 93 ARG A CA 1
ATOM 681 C C . ARG A 1 93 ? 5.554 1.836 -3.193 1.00 91.56 93 ARG A C 1
ATOM 683 O O . ARG A 1 93 ? 6.441 1.643 -4.020 1.00 91.56 93 ARG A O 1
ATOM 690 N N . LEU A 1 94 ? 4.314 1.360 -3.303 1.00 95.19 94 LEU A N 1
ATOM 691 C CA . LEU A 1 94 ? 3.867 0.566 -4.448 1.00 95.19 94 LEU A CA 1
ATOM 692 C C . LEU A 1 94 ? 3.949 1.369 -5.750 1.00 95.19 94 LEU A C 1
ATOM 694 O O . LEU A 1 94 ? 4.410 0.852 -6.763 1.00 95.19 94 LEU A O 1
ATOM 698 N N . GLU A 1 95 ? 3.566 2.645 -5.717 1.00 93.31 95 GLU A N 1
ATOM 699 C CA . GLU A 1 95 ? 3.654 3.526 -6.882 1.00 93.31 95 GLU A CA 1
ATOM 700 C C . GLU A 1 95 ? 5.108 3.774 -7.303 1.00 93.31 95 GLU A C 1
ATOM 702 O O . GLU A 1 95 ? 5.444 3.651 -8.480 1.00 93.31 95 GLU A O 1
ATOM 707 N N . ILE A 1 96 ? 6.002 4.041 -6.347 1.00 93.56 96 ILE A N 1
ATOM 708 C CA . ILE A 1 96 ? 7.436 4.201 -6.622 1.00 93.56 96 ILE A CA 1
ATOM 709 C C . ILE A 1 96 ? 8.024 2.923 -7.222 1.00 93.56 96 ILE A C 1
ATOM 711 O O . ILE A 1 96 ? 8.839 2.996 -8.140 1.00 93.56 96 ILE A O 1
ATOM 715 N N . GLU A 1 97 ? 7.654 1.757 -6.700 1.00 92.94 97 GLU A N 1
ATOM 716 C CA . GLU A 1 97 ? 8.142 0.475 -7.203 1.00 92.94 97 GLU A CA 1
ATOM 717 C C . GLU A 1 97 ? 7.642 0.197 -8.624 1.00 92.94 97 GLU A C 1
ATOM 719 O O . GLU A 1 97 ? 8.439 -0.167 -9.492 1.00 92.94 97 GLU A O 1
ATOM 724 N N . ALA A 1 98 ? 6.364 0.470 -8.898 1.00 93.31 98 ALA A N 1
ATOM 725 C CA . ALA A 1 98 ? 5.802 0.386 -10.241 1.00 93.31 98 ALA A CA 1
ATOM 726 C C . ALA A 1 98 ? 6.528 1.326 -11.214 1.00 93.31 98 ALA A C 1
ATOM 728 O O . ALA A 1 98 ? 6.946 0.899 -12.289 1.00 93.31 98 ALA A O 1
ATOM 729 N N . LEU A 1 99 ? 6.762 2.577 -10.811 1.00 94.06 99 LEU A N 1
ATOM 730 C CA . LEU A 1 99 ? 7.430 3.565 -11.654 1.00 94.06 99 LEU A CA 1
ATOM 731 C C . LEU A 1 99 ? 8.907 3.217 -11.891 1.00 94.06 99 LEU A C 1
ATOM 733 O O . LEU A 1 99 ? 9.423 3.398 -12.991 1.00 94.06 99 LEU A O 1
ATOM 737 N N . LYS A 1 100 ? 9.596 2.669 -10.883 1.00 92.69 100 LYS A N 1
ATOM 738 C CA . LYS A 1 100 ? 10.971 2.167 -11.027 1.00 92.69 100 LYS A CA 1
ATOM 739 C C . LYS A 1 100 ? 11.049 0.983 -11.977 1.00 92.69 100 LYS A C 1
ATOM 741 O O . LYS A 1 100 ? 11.988 0.929 -12.766 1.00 92.69 100 LYS A O 1
ATOM 746 N N . ARG A 1 101 ? 10.083 0.065 -11.919 1.00 93.06 101 ARG A N 1
ATOM 747 C CA . ARG A 1 101 ? 9.982 -1.053 -12.862 1.00 93.06 101 ARG A CA 1
ATOM 748 C C . ARG A 1 101 ? 9.789 -0.538 -14.285 1.00 93.06 101 ARG A C 1
ATOM 750 O O . ARG A 1 101 ? 10.555 -0.917 -15.158 1.00 93.06 101 ARG A O 1
ATOM 757 N N . ASP A 1 102 ? 8.884 0.413 -14.495 1.00 87.44 102 ASP A N 1
ATOM 758 C CA . ASP A 1 102 ? 8.661 1.007 -15.818 1.00 87.44 102 ASP A CA 1
ATOM 759 C C . ASP A 1 102 ? 9.906 1.744 -16.349 1.00 87.44 102 ASP A C 1
ATOM 761 O O . ASP A 1 102 ? 10.207 1.712 -17.544 1.00 87.44 102 ASP A O 1
ATOM 765 N N . ILE A 1 103 ? 10.659 2.409 -15.466 1.00 88.94 103 ILE A N 1
ATOM 766 C CA . ILE A 1 103 ? 11.944 3.030 -15.808 1.00 88.94 103 ILE A CA 1
ATOM 767 C C . ILE A 1 103 ? 12.985 1.960 -16.145 1.00 88.94 103 ILE A C 1
ATOM 769 O O . ILE A 1 103 ? 13.718 2.135 -17.115 1.00 88.94 103 ILE A O 1
ATOM 773 N N . ALA A 1 104 ? 13.071 0.871 -15.381 1.00 87.25 104 ALA A N 1
ATOM 774 C CA . ALA A 1 104 ? 13.987 -0.231 -15.663 1.00 87.25 104 ALA A CA 1
ATOM 775 C C . ALA A 1 104 ? 13.659 -0.898 -17.007 1.00 87.25 104 ALA A C 1
ATOM 777 O O . ALA A 1 104 ? 14.568 -1.132 -17.798 1.00 87.25 104 ALA A O 1
ATOM 778 N N . ASP A 1 105 ? 12.375 -1.095 -17.310 1.00 86.56 105 ASP A N 1
ATOM 779 C CA . ASP A 1 105 ? 11.898 -1.657 -18.575 1.00 86.56 105 ASP A CA 1
ATOM 780 C C . ASP A 1 105 ? 12.251 -0.742 -19.762 1.00 86.56 105 ASP A C 1
ATOM 782 O O . ASP A 1 105 ? 12.714 -1.211 -20.802 1.00 86.56 105 ASP A O 1
ATOM 786 N N . LYS A 1 106 ? 12.108 0.583 -19.603 1.00 80.81 106 LYS A N 1
ATOM 787 C CA . LYS A 1 106 ? 12.488 1.570 -20.633 1.00 80.81 106 LYS A CA 1
ATOM 788 C C . LYS A 1 106 ? 14.001 1.740 -20.790 1.00 80.81 106 LYS A C 1
ATOM 790 O O . LYS A 1 106 ? 14.464 1.989 -21.899 1.00 80.81 106 LYS A O 1
ATOM 795 N N . ASN A 1 107 ? 14.762 1.627 -19.702 1.00 78.56 107 ASN A N 1
ATOM 796 C CA . ASN A 1 107 ? 16.228 1.693 -19.724 1.00 78.56 107 ASN A CA 1
ATOM 797 C C . ASN A 1 107 ? 16.882 0.354 -20.073 1.00 78.56 107 ASN A C 1
ATOM 799 O O . ASN A 1 107 ? 18.101 0.301 -20.237 1.00 78.56 107 ASN A O 1
ATOM 803 N N . ALA A 1 108 ? 16.110 -0.728 -20.185 1.00 83.44 108 ALA A N 1
ATOM 804 C CA . ALA A 1 108 ? 16.645 -2.017 -20.569 1.00 83.44 108 ALA A CA 1
ATOM 805 C C . ALA A 1 108 ? 17.346 -1.899 -21.932 1.00 83.44 108 ALA A C 1
ATOM 807 O O . ALA A 1 108 ? 16.784 -1.387 -22.903 1.00 83.44 108 ALA A O 1
ATOM 808 N N . THR A 1 109 ? 18.572 -2.418 -22.024 1.00 83.00 109 THR A N 1
ATOM 809 C CA . THR A 1 109 ? 19.385 -2.459 -23.250 1.00 83.00 109 THR A CA 1
ATOM 810 C C . THR A 1 109 ? 18.604 -2.847 -24.518 1.00 83.00 109 THR A C 1
ATOM 812 O O . THR A 1 109 ? 18.765 -2.159 -25.529 1.00 83.00 109 THR A O 1
ATOM 815 N N . PRO A 1 110 ? 17.731 -3.881 -24.522 1.00 78.19 110 PRO A N 1
ATOM 816 C CA . PRO A 1 110 ? 16.938 -4.209 -25.710 1.00 78.19 110 PRO A CA 1
ATOM 817 C C . PRO A 1 110 ? 15.940 -3.112 -26.115 1.00 78.19 110 PRO A C 1
ATOM 819 O O . PRO A 1 110 ? 15.725 -2.913 -27.310 1.00 78.19 110 PRO A O 1
ATOM 822 N N . ALA A 1 111 ? 15.360 -2.375 -25.161 1.00 79.31 111 ALA A N 1
ATOM 823 C CA . ALA A 1 111 ? 14.430 -1.280 -25.445 1.00 79.31 111 ALA A CA 1
ATOM 824 C C . ALA A 1 111 ? 15.149 -0.100 -26.119 1.00 79.31 111 ALA A C 1
ATOM 826 O O . ALA A 1 111 ? 14.672 0.433 -27.122 1.00 79.31 111 ALA A O 1
ATOM 827 N N . ILE A 1 112 ? 16.346 0.246 -25.636 1.00 81.62 112 ILE A N 1
ATOM 828 C CA . ILE A 1 112 ? 17.193 1.274 -26.254 1.00 81.62 112 ILE A CA 1
ATOM 829 C C . ILE A 1 112 ? 17.684 0.830 -27.637 1.00 81.62 112 ILE A C 1
ATOM 831 O O . ILE A 1 112 ? 17.659 1.624 -28.574 1.00 81.62 112 ILE A O 1
ATOM 835 N N . ALA A 1 113 ? 18.070 -0.439 -27.809 1.00 80.19 113 ALA A N 1
ATOM 836 C CA . ALA A 1 113 ? 18.471 -0.976 -29.111 1.00 80.19 113 ALA A CA 1
ATOM 837 C C . ALA A 1 113 ? 17.324 -0.923 -30.138 1.00 80.19 113 ALA A C 1
ATOM 839 O O . ALA A 1 113 ? 17.544 -0.556 -31.294 1.00 80.19 113 ALA A O 1
ATOM 840 N N . ALA A 1 114 ? 16.093 -1.235 -29.720 1.00 79.62 114 ALA A N 1
ATOM 841 C CA . ALA A 1 114 ? 14.907 -1.118 -30.564 1.00 79.62 114 ALA A CA 1
ATOM 842 C C . ALA A 1 114 ? 14.615 0.344 -30.947 1.00 79.62 114 ALA A C 1
ATOM 844 O O . ALA A 1 114 ? 14.371 0.632 -32.121 1.00 79.62 114 ALA A O 1
ATOM 845 N N . ALA A 1 115 ? 14.707 1.274 -29.990 1.00 81.69 115 ALA A N 1
ATOM 846 C CA . ALA A 1 115 ? 14.541 2.705 -30.241 1.00 81.69 115 ALA A CA 1
ATOM 847 C C . ALA A 1 115 ? 15.628 3.254 -31.184 1.00 81.69 115 ALA A C 1
ATOM 849 O O . ALA A 1 115 ? 15.315 3.939 -32.156 1.00 81.69 115 ALA A O 1
ATOM 850 N N . ALA A 1 116 ? 16.893 2.888 -30.971 1.00 86.00 116 ALA A N 1
ATOM 851 C CA . ALA A 1 116 ? 18.005 3.267 -31.839 1.00 86.00 116 ALA A CA 1
ATOM 852 C C . ALA A 1 116 ? 17.804 2.748 -33.273 1.00 86.00 116 ALA A C 1
ATOM 854 O O . ALA A 1 116 ? 17.919 3.513 -34.230 1.00 86.00 116 ALA A O 1
ATOM 855 N N . LYS A 1 117 ? 17.394 1.482 -33.427 1.00 82.88 117 LYS A N 1
ATOM 856 C CA . LYS A 1 117 ? 17.076 0.895 -34.735 1.00 82.88 117 LYS A CA 1
ATOM 857 C C . LYS A 1 117 ? 15.904 1.602 -35.420 1.00 82.88 117 LYS A C 1
ATOM 859 O O . LYS A 1 117 ? 15.949 1.803 -36.630 1.00 82.88 117 LYS A O 1
ATOM 864 N N . SER A 1 118 ? 14.883 2.017 -34.665 1.00 81.81 118 SER A N 1
ATOM 865 C CA . SER A 1 118 ? 13.756 2.795 -35.207 1.00 81.81 118 SER A CA 1
ATOM 866 C C . SER A 1 118 ? 14.171 4.179 -35.724 1.00 81.81 118 SER A C 1
ATOM 868 O O . SER A 1 118 ? 13.569 4.685 -36.666 1.00 81.81 118 SER A O 1
ATOM 870 N N . LEU A 1 119 ? 15.243 4.752 -35.168 1.00 88.81 119 LEU A N 1
ATOM 871 C CA . LEU A 1 119 ? 15.872 5.992 -35.634 1.00 88.81 119 LEU A CA 1
ATOM 872 C C . LEU A 1 119 ? 16.883 5.766 -36.774 1.00 88.81 119 LEU A C 1
ATOM 874 O O . LEU A 1 119 ? 17.530 6.712 -37.214 1.00 88.81 119 LEU A O 1
ATOM 878 N N . GLY A 1 120 ? 17.043 4.528 -37.255 1.00 83.06 120 GLY A N 1
ATOM 879 C CA . GLY A 1 120 ? 17.998 4.174 -38.308 1.00 83.06 120 GLY A CA 1
ATOM 880 C C . GLY A 1 120 ? 19.446 4.027 -37.831 1.00 83.06 120 GLY A C 1
ATOM 881 O O . GLY A 1 120 ? 20.345 3.891 -38.659 1.00 83.06 120 GLY A O 1
ATOM 882 N N . LEU A 1 121 ? 19.692 4.028 -36.516 1.00 83.00 121 LEU A N 1
ATOM 883 C CA . LEU A 1 121 ? 21.014 3.758 -35.957 1.00 83.00 121 LEU A CA 1
ATOM 884 C C . LEU A 1 121 ? 21.301 2.252 -36.017 1.00 83.00 121 LEU A C 1
ATOM 886 O O . LEU A 1 121 ? 20.484 1.425 -35.606 1.00 83.00 121 LEU A O 1
ATOM 890 N N . VAL A 1 122 ? 22.479 1.898 -36.522 1.00 79.00 122 VAL A N 1
ATOM 891 C CA . VAL A 1 122 ? 22.954 0.513 -36.623 1.00 79.00 122 VAL A CA 1
ATOM 892 C C . VAL A 1 122 ? 23.957 0.259 -35.494 1.00 79.00 122 VAL A C 1
ATOM 894 O O . VAL A 1 122 ? 24.790 1.131 -35.238 1.00 79.00 122 VAL A O 1
ATOM 897 N N . PRO A 1 123 ? 23.907 -0.899 -34.804 1.00 76.94 123 PRO A N 1
ATOM 898 C CA . PRO A 1 123 ? 24.919 -1.257 -33.816 1.00 76.94 123 PRO A CA 1
ATOM 899 C C . PRO A 1 123 ? 26.321 -1.182 -34.425 1.00 76.94 123 PRO A C 1
ATOM 901 O O . PRO A 1 123 ? 26.567 -1.755 -35.488 1.00 76.94 123 PRO A O 1
ATOM 904 N N . ALA A 1 124 ? 27.231 -0.471 -33.760 1.00 69.69 124 ALA A N 1
ATOM 905 C CA . ALA A 1 124 ? 28.622 -0.417 -34.183 1.00 69.69 124 ALA A CA 1
ATOM 906 C C . ALA A 1 124 ? 29.234 -1.823 -34.070 1.00 69.69 124 ALA A C 1
ATOM 908 O O . ALA A 1 124 ? 29.176 -2.444 -33.009 1.00 69.69 124 ALA A O 1
ATOM 909 N N . GLY A 1 125 ? 29.775 -2.333 -35.177 1.00 73.44 125 GLY A N 1
ATOM 910 C CA . GLY A 1 125 ? 30.583 -3.550 -35.167 1.00 73.44 125 GLY A CA 1
ATOM 911 C C . GLY A 1 125 ? 31.949 -3.313 -34.529 1.00 73.44 125 GLY A C 1
ATOM 912 O O . GLY A 1 125 ? 32.314 -2.181 -34.200 1.00 73.44 125 GLY A O 1
ATOM 913 N N . ASP A 1 126 ? 32.716 -4.389 -34.383 1.00 73.44 126 ASP A N 1
ATOM 914 C CA . ASP A 1 126 ? 34.066 -4.329 -33.828 1.00 73.44 126 ASP A CA 1
ATOM 915 C C . ASP A 1 126 ? 34.979 -3.471 -34.723 1.00 73.44 126 ASP A C 1
ATOM 917 O O . ASP A 1 126 ? 35.311 -3.843 -35.855 1.00 73.44 126 ASP A O 1
ATOM 921 N N . SER A 1 127 ? 35.306 -2.272 -34.238 1.00 66.69 127 SER A N 1
ATOM 922 C CA . SER A 1 127 ? 36.051 -1.252 -34.976 1.00 66.69 127 SER A CA 1
ATOM 923 C C . SER A 1 127 ? 37.485 -1.192 -34.470 1.00 66.69 127 SER A C 1
ATOM 925 O O . SER A 1 127 ? 37.723 -1.038 -33.273 1.00 66.69 127 SER A O 1
ATOM 927 N N . ALA A 1 128 ? 38.450 -1.273 -35.387 1.00 77.31 128 ALA A N 1
ATOM 928 C CA . ALA A 1 128 ? 39.857 -1.151 -35.035 1.00 77.31 128 ALA A CA 1
ATOM 929 C C . ALA A 1 128 ? 40.189 0.289 -34.618 1.00 77.31 128 ALA A C 1
ATOM 931 O O . ALA A 1 128 ? 39.791 1.251 -35.280 1.00 77.31 128 ALA A O 1
ATOM 932 N N . ILE A 1 129 ? 40.942 0.436 -33.528 1.00 77.31 129 ILE A N 1
ATOM 933 C CA . ILE A 1 129 ? 41.357 1.741 -33.016 1.00 77.31 129 ILE A CA 1
ATOM 934 C C . ILE A 1 129 ? 42.713 2.089 -33.633 1.00 77.31 129 ILE A C 1
ATOM 936 O O . ILE A 1 129 ? 43.681 1.337 -33.515 1.00 77.31 129 ILE A O 1
ATOM 940 N N . LEU A 1 130 ? 42.787 3.242 -34.296 1.00 80.88 130 LEU A N 1
ATOM 941 C CA . LEU A 1 130 ? 44.037 3.826 -34.777 1.00 80.88 130 LEU A CA 1
ATOM 942 C C . LEU A 1 130 ? 44.667 4.644 -33.650 1.00 80.88 130 LEU A C 1
ATOM 944 O O . LEU A 1 130 ? 44.154 5.698 -33.281 1.00 80.88 130 LEU A O 1
ATOM 948 N N . VAL A 1 131 ? 45.782 4.162 -33.108 1.00 83.50 131 VAL A N 1
ATOM 949 C CA . VAL A 1 131 ? 46.592 4.905 -32.138 1.00 83.50 131 VAL A CA 1
ATOM 950 C C . VAL A 1 131 ? 47.689 5.626 -32.908 1.00 83.50 131 VAL A C 1
ATOM 952 O O . VAL A 1 131 ? 48.525 4.979 -33.535 1.00 83.50 131 VAL A O 1
ATOM 955 N N . VAL A 1 132 ? 47.678 6.957 -32.893 1.00 84.00 132 VAL A N 1
ATOM 956 C CA . VAL A 1 132 ? 48.728 7.773 -33.516 1.00 84.00 132 VAL A CA 1
ATOM 957 C C . VAL A 1 132 ? 49.778 8.086 -32.453 1.00 84.00 132 VAL A C 1
ATOM 959 O O . VAL A 1 132 ? 49.437 8.630 -31.405 1.00 84.00 132 VAL A O 1
ATOM 962 N N . GLY A 1 133 ? 51.026 7.691 -32.699 1.00 80.81 133 GLY A N 1
ATOM 963 C CA . GLY A 1 133 ? 52.167 8.024 -31.850 1.00 80.81 133 GLY A CA 1
ATOM 964 C C . GLY A 1 133 ? 52.571 9.492 -31.977 1.00 80.81 133 GLY A C 1
ATOM 965 O O . GLY A 1 133 ? 52.205 10.172 -32.937 1.00 80.81 133 GLY A O 1
ATOM 966 N N . ASP A 1 134 ? 53.362 9.980 -31.022 1.00 78.00 134 ASP A N 1
ATOM 967 C CA . ASP A 1 134 ? 53.848 11.371 -30.981 1.00 78.00 134 ASP A CA 1
ATOM 968 C C . ASP A 1 134 ? 54.729 11.739 -32.195 1.00 78.00 134 ASP A C 1
ATOM 970 O O . ASP A 1 134 ? 54.926 12.910 -32.514 1.00 78.00 134 ASP A O 1
ATOM 974 N N . ASP A 1 135 ? 55.237 10.723 -32.894 1.00 76.88 135 ASP A N 1
ATOM 975 C CA . ASP A 1 135 ? 56.004 10.791 -34.139 1.00 76.88 135 ASP A CA 1
ATOM 976 C C . ASP A 1 135 ? 55.127 10.838 -35.407 1.00 76.88 135 ASP A C 1
ATOM 978 O O . ASP A 1 135 ? 55.642 10.892 -36.525 1.00 76.88 135 ASP A O 1
ATOM 982 N N . GLY A 1 136 ? 53.801 10.814 -35.250 1.00 76.06 136 GLY A N 1
ATOM 983 C CA . GLY A 1 136 ? 52.837 10.777 -36.347 1.00 76.06 136 GLY A CA 1
ATOM 984 C C . GLY A 1 136 ? 52.657 9.394 -36.980 1.00 76.06 136 GLY A C 1
ATOM 985 O O . GLY A 1 136 ? 51.931 9.275 -37.970 1.00 76.06 136 GLY A O 1
ATOM 986 N N . SER A 1 137 ? 53.277 8.338 -36.438 1.00 74.50 137 SER A N 1
ATOM 987 C CA . SER A 1 137 ? 53.086 6.971 -36.929 1.00 74.50 137 SER A CA 1
ATOM 988 C C . SER A 1 137 ? 51.795 6.359 -36.365 1.00 74.50 137 SER A C 1
ATOM 990 O O . SER A 1 137 ? 51.528 6.398 -35.166 1.00 74.50 137 SER A O 1
ATOM 992 N N . GLY A 1 138 ? 50.938 5.816 -37.235 1.00 81.12 138 GLY A N 1
ATOM 993 C CA . GLY A 1 138 ? 49.679 5.179 -36.836 1.00 81.12 138 GLY A CA 1
ATOM 994 C C . GLY A 1 138 ? 49.846 3.678 -36.610 1.00 81.12 138 GLY A C 1
ATOM 995 O O . GLY A 1 138 ? 50.256 2.959 -37.522 1.00 81.12 138 GLY A O 1
ATOM 996 N N . ARG A 1 139 ? 49.485 3.177 -35.426 1.00 79.94 139 ARG A N 1
ATOM 997 C CA . ARG A 1 139 ? 49.415 1.746 -35.116 1.00 79.94 139 ARG A CA 1
ATOM 998 C C . ARG A 1 139 ? 47.954 1.326 -34.978 1.00 79.94 139 ARG A C 1
ATOM 1000 O O . ARG A 1 139 ? 47.221 1.845 -34.140 1.00 79.94 139 ARG A O 1
ATOM 1007 N N . VAL A 1 140 ? 47.533 0.379 -35.813 1.00 80.06 140 VAL A N 1
ATOM 1008 C CA . VAL A 1 140 ? 46.192 -0.211 -35.738 1.00 80.06 140 VAL A CA 1
ATOM 1009 C C . VAL A 1 140 ? 46.179 -1.238 -34.611 1.00 80.06 140 VAL A C 1
ATOM 1011 O O . VAL A 1 140 ? 46.981 -2.174 -34.610 1.00 80.06 140 VAL A O 1
ATOM 1014 N N . VAL A 1 141 ? 45.280 -1.051 -33.649 1.00 79.06 141 VAL A N 1
ATOM 1015 C CA . VAL A 1 141 ? 45.054 -1.972 -32.536 1.00 79.06 141 VAL A CA 1
ATOM 1016 C C . VAL A 1 141 ? 43.676 -2.608 -32.717 1.00 79.06 141 VAL A C 1
ATOM 1018 O O . VAL A 1 141 ? 42.661 -1.913 -32.737 1.00 79.06 141 VAL A O 1
ATOM 1021 N N . GLY A 1 142 ? 43.656 -3.936 -32.860 1.00 74.50 142 GLY A N 1
ATOM 1022 C CA . GLY A 1 142 ? 42.448 -4.734 -33.099 1.00 74.50 142 GLY A CA 1
ATOM 1023 C C . GLY A 1 142 ? 42.299 -5.216 -34.547 1.00 74.50 142 GLY A C 1
ATOM 1024 O O . GLY A 1 142 ? 42.894 -4.665 -35.473 1.00 74.50 142 GLY A O 1
ATOM 1025 N N . THR A 1 143 ? 41.520 -6.281 -34.737 1.00 77.88 143 THR A N 1
ATOM 1026 C CA . THR A 1 143 ? 41.178 -6.846 -36.051 1.00 77.88 143 THR A CA 1
ATOM 1027 C C . THR A 1 143 ? 39.780 -6.381 -36.457 1.00 77.88 143 THR A C 1
ATOM 1029 O O . THR A 1 143 ? 38.815 -6.824 -35.838 1.00 77.88 143 THR A O 1
ATOM 1032 N N . PRO A 1 144 ? 39.630 -5.519 -37.478 1.00 69.75 144 PRO A N 1
ATOM 1033 C CA . PRO A 1 144 ? 38.313 -5.052 -37.890 1.00 69.75 144 PRO A CA 1
ATOM 1034 C C . PRO A 1 144 ? 37.517 -6.205 -38.511 1.00 69.75 144 PRO A C 1
ATOM 1036 O O . PRO A 1 144 ? 37.997 -6.876 -39.426 1.00 69.75 144 PRO A O 1
ATOM 1039 N N . THR A 1 145 ? 36.293 -6.418 -38.032 1.00 71.62 145 THR A N 1
ATOM 1040 C CA . THR A 1 145 ? 35.348 -7.374 -38.624 1.00 71.62 145 THR A CA 1
ATOM 1041 C C . THR A 1 145 ? 34.264 -6.614 -39.379 1.00 71.62 145 THR A C 1
ATOM 1043 O O . THR A 1 145 ? 33.734 -5.618 -38.890 1.00 71.62 145 THR A O 1
ATOM 1046 N N . ALA A 1 146 ? 33.932 -7.075 -40.587 1.00 60.53 146 ALA A N 1
ATOM 1047 C CA . ALA A 1 146 ? 32.880 -6.468 -41.393 1.00 60.53 146 ALA A CA 1
ATOM 1048 C C . ALA A 1 146 ? 31.518 -6.582 -40.690 1.00 60.53 146 ALA A C 1
ATOM 1050 O O . ALA A 1 146 ? 31.137 -7.657 -40.222 1.00 60.53 146 ALA A O 1
ATOM 1051 N N . VAL A 1 147 ? 30.776 -5.472 -40.642 1.00 63.12 147 VAL A N 1
ATOM 1052 C CA . VAL A 1 147 ? 29.394 -5.462 -40.153 1.00 63.12 147 VAL A CA 1
ATOM 1053 C C . VAL A 1 147 ? 28.543 -6.288 -41.128 1.00 63.12 147 VAL A C 1
ATOM 1055 O O . VAL A 1 147 ? 28.565 -5.989 -42.324 1.00 63.12 147 VAL A O 1
ATOM 1058 N N . PRO A 1 148 ? 27.819 -7.323 -40.663 1.00 66.44 148 PRO A N 1
ATOM 1059 C CA . PRO A 1 148 ? 26.962 -8.126 -41.528 1.00 66.44 148 PRO A CA 1
ATOM 1060 C C . PRO A 1 148 ? 25.888 -7.269 -42.201 1.00 66.44 148 PRO A C 1
ATOM 1062 O O . PRO A 1 148 ? 25.363 -6.337 -41.586 1.00 66.44 148 PRO A O 1
ATOM 1065 N N . ASP A 1 149 ? 25.523 -7.616 -43.439 1.00 67.44 149 ASP A N 1
ATOM 1066 C CA . ASP A 1 149 ? 24.523 -6.872 -44.203 1.00 67.44 149 ASP A CA 1
ATOM 1067 C C . ASP A 1 149 ? 23.237 -6.648 -43.378 1.00 67.44 149 ASP A C 1
ATOM 1069 O O . ASP A 1 149 ? 22.682 -7.596 -42.794 1.00 67.44 149 ASP A O 1
ATOM 1073 N N . PRO A 1 150 ? 22.718 -5.405 -43.326 1.00 66.69 150 PRO A N 1
ATOM 1074 C CA . PRO A 1 150 ? 21.609 -5.044 -42.445 1.00 66.69 150 PRO A CA 1
ATOM 1075 C C . PRO A 1 150 ? 20.329 -5.826 -42.765 1.00 66.69 150 PRO A C 1
ATOM 1077 O O . PRO A 1 150 ? 19.525 -6.082 -41.870 1.00 66.69 150 PRO A O 1
ATOM 1080 N N . VAL A 1 151 ? 20.160 -6.265 -44.017 1.00 67.69 151 VAL A N 1
ATOM 1081 C CA . VAL A 1 151 ? 19.014 -7.069 -44.466 1.00 67.69 151 VAL A CA 1
ATOM 1082 C C . VAL A 1 151 ? 19.039 -8.499 -43.920 1.00 67.69 151 VAL A C 1
ATOM 1084 O O . VAL A 1 151 ? 18.002 -9.006 -43.495 1.00 67.69 151 VAL A O 1
ATOM 1087 N N . VAL A 1 152 ? 20.215 -9.131 -43.849 1.00 71.75 152 VAL A N 1
ATOM 1088 C CA . VAL A 1 152 ? 20.367 -10.500 -43.325 1.00 71.75 152 VAL A CA 1
ATOM 1089 C C . VAL A 1 152 ? 20.202 -10.495 -41.807 1.00 71.75 152 VAL A C 1
ATOM 1091 O O . VAL A 1 152 ? 19.461 -11.307 -41.252 1.00 71.75 152 VAL A O 1
ATOM 1094 N N . THR A 1 153 ? 20.800 -9.505 -41.142 1.00 72.56 153 THR A N 1
ATOM 1095 C CA . THR A 1 153 ? 20.680 -9.315 -39.690 1.00 72.56 153 THR A CA 1
ATOM 1096 C C . THR A 1 153 ? 19.243 -8.978 -39.281 1.00 72.56 153 THR A C 1
ATOM 1098 O O . THR A 1 153 ? 18.752 -9.467 -38.265 1.00 72.56 153 THR A O 1
ATOM 1101 N N . ALA A 1 154 ? 18.523 -8.173 -40.073 1.00 72.25 154 ALA A N 1
ATOM 1102 C CA . ALA A 1 154 ? 17.117 -7.871 -39.818 1.00 72.25 154 ALA A CA 1
ATOM 1103 C C . ALA A 1 154 ? 16.216 -9.105 -39.965 1.00 72.25 154 ALA A C 1
ATOM 1105 O O . ALA A 1 154 ? 15.347 -9.306 -39.118 1.00 72.25 154 ALA A O 1
ATOM 1106 N N . ALA A 1 155 ? 16.449 -9.945 -40.978 1.00 73.62 155 ALA A N 1
ATOM 1107 C CA . ALA A 1 155 ? 15.708 -11.191 -41.163 1.00 73.62 155 ALA A CA 1
ATOM 1108 C C . ALA A 1 155 ? 15.959 -12.187 -40.016 1.00 73.62 155 ALA A C 1
ATOM 1110 O O . ALA A 1 155 ? 15.014 -12.754 -39.470 1.00 73.62 155 ALA A O 1
ATOM 1111 N N . GLN A 1 156 ? 17.215 -12.350 -39.590 1.00 74.81 156 GLN A N 1
ATOM 1112 C CA . GLN A 1 156 ? 17.581 -13.218 -38.464 1.00 74.81 156 GLN A CA 1
ATOM 1113 C C . GLN A 1 156 ? 17.019 -12.706 -37.130 1.00 74.81 156 GLN A C 1
ATOM 1115 O O . GLN A 1 156 ? 16.495 -13.488 -36.339 1.00 74.81 156 GLN A O 1
ATOM 1120 N N . ALA A 1 157 ? 17.059 -11.391 -36.896 1.00 77.44 157 ALA A N 1
ATOM 1121 C CA . ALA A 1 157 ? 16.473 -10.778 -35.707 1.00 77.44 157 ALA A CA 1
ATOM 1122 C C . ALA A 1 157 ? 14.941 -10.901 -35.678 1.00 77.44 157 ALA A C 1
ATOM 1124 O O . ALA A 1 157 ? 14.375 -11.119 -34.610 1.00 77.44 157 ALA A O 1
ATOM 1125 N N . ALA A 1 158 ? 14.268 -10.798 -36.829 1.00 76.44 158 ALA A N 1
ATOM 1126 C CA . ALA A 1 158 ? 12.826 -11.023 -36.925 1.00 76.44 158 ALA A CA 1
ATOM 1127 C C . ALA A 1 158 ? 12.462 -12.478 -36.593 1.00 76.44 158 ALA A C 1
ATOM 1129 O O . ALA A 1 158 ? 11.536 -12.714 -35.819 1.00 76.44 158 ALA A O 1
ATOM 1130 N N . LEU A 1 159 ? 13.239 -13.444 -37.097 1.00 77.31 159 LEU A N 1
ATOM 1131 C CA . LEU A 1 159 ? 13.049 -14.863 -36.793 1.00 77.31 159 LEU A CA 1
ATOM 1132 C C . LEU A 1 159 ? 13.257 -15.159 -35.296 1.00 77.31 159 LEU A C 1
ATOM 1134 O O . LEU A 1 159 ? 12.462 -15.868 -34.682 1.00 77.31 159 LEU A O 1
ATOM 1138 N N . ALA A 1 160 ? 14.293 -14.570 -34.690 1.00 81.25 160 ALA A N 1
ATOM 1139 C CA . ALA A 1 160 ? 14.578 -14.710 -33.262 1.00 81.25 160 ALA A CA 1
ATOM 1140 C C . ALA A 1 160 ? 13.509 -14.042 -32.379 1.00 81.25 160 ALA A C 1
ATOM 1142 O O . ALA A 1 160 ? 13.102 -14.612 -31.368 1.00 81.25 160 ALA A O 1
ATOM 1143 N N . ALA A 1 161 ? 13.010 -12.865 -32.770 1.00 79.88 161 ALA A N 1
ATOM 1144 C CA . ALA A 1 161 ? 11.926 -12.181 -32.067 1.00 79.88 161 ALA A CA 1
ATOM 1145 C C . ALA A 1 161 ? 10.618 -12.983 -32.125 1.00 79.88 161 ALA A C 1
ATOM 1147 O O . ALA A 1 161 ? 9.905 -13.075 -31.128 1.00 79.88 161 ALA A O 1
ATOM 1148 N N . GLN A 1 162 ? 10.329 -13.610 -33.267 1.00 76.94 162 GLN A N 1
ATOM 1149 C CA . GLN A 1 162 ? 9.160 -14.469 -33.429 1.00 76.94 162 GLN A CA 1
ATOM 1150 C C . GLN A 1 162 ? 9.270 -15.739 -32.572 1.00 76.94 162 GLN A C 1
ATOM 1152 O O . GLN A 1 162 ? 8.306 -16.110 -31.908 1.00 76.94 162 GLN A O 1
ATOM 1157 N N . ALA A 1 163 ? 10.457 -16.350 -32.493 1.00 78.69 163 ALA A N 1
ATOM 1158 C CA . ALA A 1 163 ? 10.712 -17.484 -31.604 1.00 78.69 163 ALA A CA 1
ATOM 1159 C C . ALA A 1 163 ? 10.580 -17.111 -30.113 1.00 78.69 163 ALA A C 1
ATOM 1161 O O . ALA A 1 163 ? 9.991 -17.862 -29.337 1.00 78.69 163 ALA A O 1
ATOM 1162 N N . ALA A 1 164 ? 11.074 -15.934 -29.712 1.00 79.06 164 ALA A N 1
ATOM 1163 C CA . ALA A 1 164 ? 10.947 -15.441 -28.340 1.00 79.06 164 ALA A CA 1
ATOM 1164 C C . ALA A 1 164 ? 9.489 -15.117 -27.964 1.00 79.06 164 ALA A C 1
ATOM 1166 O O . ALA A 1 164 ? 9.058 -15.428 -26.854 1.00 79.06 164 ALA A O 1
ATOM 1167 N N . ALA A 1 165 ? 8.715 -14.541 -28.890 1.00 78.25 165 ALA A N 1
ATOM 1168 C CA . ALA A 1 165 ? 7.289 -14.287 -28.694 1.00 78.25 165 ALA A CA 1
ATOM 1169 C C . ALA A 1 165 ? 6.492 -15.592 -28.534 1.00 78.25 165 ALA A C 1
ATOM 1171 O O . ALA A 1 165 ? 5.626 -15.676 -27.664 1.00 78.25 165 ALA A O 1
ATOM 1172 N N . GLN A 1 166 ? 6.828 -16.624 -29.315 1.00 77.69 166 GLN A N 1
ATOM 1173 C CA . GLN A 1 166 ? 6.215 -17.946 -29.195 1.00 77.69 166 GLN A CA 1
ATOM 1174 C C . GLN A 1 166 ? 6.524 -18.585 -27.831 1.00 77.69 166 GLN A C 1
ATOM 1176 O O . GLN A 1 166 ? 5.612 -19.021 -27.136 1.00 77.69 166 GLN A O 1
ATOM 1181 N N . ALA A 1 167 ? 7.786 -18.537 -27.387 1.00 78.31 167 ALA A N 1
ATOM 1182 C CA . ALA A 1 167 ? 8.193 -19.068 -26.084 1.00 78.31 167 ALA A CA 1
ATOM 1183 C C . ALA A 1 167 ? 7.523 -18.338 -24.902 1.00 78.31 167 ALA A C 1
ATOM 1185 O O . ALA A 1 167 ? 7.175 -18.962 -23.898 1.00 78.31 167 ALA A O 1
ATOM 1186 N N . ALA A 1 168 ? 7.310 -17.022 -25.015 1.00 78.81 168 ALA A N 1
ATOM 1187 C CA . ALA A 1 168 ? 6.583 -16.248 -24.010 1.00 78.81 168 ALA A CA 1
ATOM 1188 C C . ALA A 1 168 ? 5.089 -16.616 -23.961 1.00 78.81 168 ALA A C 1
ATOM 1190 O O . ALA A 1 168 ? 4.530 -16.750 -22.869 1.00 78.81 168 ALA A O 1
ATOM 1191 N N . ALA A 1 169 ? 4.462 -16.830 -25.123 1.00 77.25 169 ALA A N 1
ATOM 1192 C CA . ALA A 1 169 ? 3.074 -17.275 -25.218 1.00 77.25 169 ALA A CA 1
ATOM 1193 C C . ALA A 1 169 ? 2.887 -18.690 -24.644 1.00 77.25 169 ALA A C 1
ATOM 1195 O O . ALA A 1 169 ? 1.956 -18.919 -23.871 1.00 77.25 169 ALA A O 1
ATOM 1196 N N . ASP A 1 170 ? 3.809 -19.610 -24.936 1.00 78.50 170 ASP A N 1
ATOM 1197 C CA . ASP A 1 170 ? 3.794 -20.973 -24.393 1.00 78.50 170 ASP A CA 1
ATOM 1198 C C . ASP A 1 170 ? 3.989 -20.977 -22.866 1.00 78.50 170 ASP A C 1
ATOM 1200 O O . ASP A 1 170 ? 3.294 -21.696 -22.143 1.00 78.50 170 ASP A O 1
ATOM 1204 N N . GLY A 1 171 ? 4.869 -20.114 -22.343 1.00 79.50 171 GLY A N 1
ATOM 1205 C CA . GLY A 1 171 ? 5.061 -19.936 -20.900 1.00 79.50 171 GLY A CA 1
ATOM 1206 C C . GLY A 1 171 ? 3.826 -19.371 -20.189 1.00 79.50 171 GLY A C 1
ATOM 1207 O O . GLY A 1 171 ? 3.472 -19.822 -19.097 1.00 79.50 171 GLY A O 1
ATOM 1208 N N . GLN A 1 172 ? 3.126 -18.422 -20.815 1.00 76.25 172 GLN A N 1
ATOM 1209 C CA . GLN A 1 172 ? 1.884 -17.848 -20.283 1.00 76.25 172 GLN A CA 1
ATOM 1210 C C . GLN A 1 172 ? 0.717 -18.839 -20.350 1.00 76.25 172 GLN A C 1
ATOM 1212 O O . GLN A 1 172 ? -0.053 -18.933 -19.394 1.00 76.25 172 GLN A O 1
ATOM 1217 N N . ALA A 1 173 ? 0.622 -19.637 -21.416 1.00 76.62 173 ALA A N 1
ATOM 1218 C CA . ALA A 1 173 ? -0.354 -20.716 -21.525 1.00 76.62 173 ALA A CA 1
ATOM 1219 C C . ALA A 1 173 ? -0.118 -21.808 -20.465 1.00 76.62 173 ALA A C 1
ATOM 1221 O O . ALA A 1 173 ? -1.067 -22.253 -19.818 1.00 76.62 173 ALA A O 1
ATOM 1222 N N . ALA A 1 174 ? 1.140 -22.188 -20.215 1.00 75.81 174 ALA A N 1
ATOM 1223 C CA . ALA A 1 174 ? 1.496 -23.151 -19.173 1.00 75.81 174 ALA A CA 1
ATOM 1224 C C . ALA A 1 174 ? 1.190 -22.626 -17.755 1.00 75.81 174 ALA A C 1
ATOM 1226 O O . ALA A 1 174 ? 0.661 -23.364 -16.921 1.00 75.81 174 ALA A O 1
ATOM 1227 N N . ALA A 1 175 ? 1.461 -21.345 -17.482 1.00 76.12 175 ALA A N 1
ATOM 1228 C CA . ALA A 1 175 ? 1.137 -20.713 -16.201 1.00 76.12 175 ALA A CA 1
ATOM 1229 C C . ALA A 1 175 ? -0.382 -20.593 -15.973 1.00 76.12 175 ALA A C 1
ATOM 1231 O O . ALA A 1 175 ? -0.869 -20.857 -14.868 1.00 76.12 175 ALA A O 1
ATOM 1232 N N . ALA A 1 176 ? -1.143 -20.254 -17.018 1.00 77.69 176 ALA A N 1
ATOM 1233 C CA . ALA A 1 176 ? -2.602 -20.217 -16.972 1.00 77.69 176 ALA A CA 1
ATOM 1234 C C . ALA A 1 176 ? -3.201 -21.617 -16.750 1.00 77.69 176 ALA A C 1
ATOM 1236 O O . ALA A 1 176 ? -4.081 -21.777 -15.906 1.00 77.69 176 ALA A O 1
ATOM 1237 N N . ALA A 1 177 ? -2.676 -22.643 -17.431 1.00 80.69 177 ALA A N 1
ATOM 1238 C CA . ALA A 1 177 ? -3.096 -24.031 -17.244 1.00 80.69 177 ALA A CA 1
ATOM 1239 C C . ALA A 1 177 ? -2.812 -24.533 -15.820 1.00 80.69 177 ALA A C 1
ATOM 1241 O O . ALA A 1 177 ? -3.672 -25.162 -15.204 1.00 80.69 177 ALA A O 1
ATOM 1242 N N . LYS A 1 178 ? -1.643 -24.200 -15.257 1.00 84.81 178 LYS A N 1
ATOM 1243 C CA . LYS A 1 178 ? -1.306 -24.540 -13.870 1.00 84.81 178 LYS A CA 1
ATOM 1244 C C . LYS A 1 178 ? -2.230 -23.842 -12.867 1.00 84.81 178 LYS A C 1
ATOM 1246 O O . LYS A 1 178 ? -2.718 -24.484 -11.946 1.00 84.81 178 LYS A O 1
ATOM 1251 N N . THR A 1 179 ? -2.523 -22.559 -13.074 1.00 82.88 179 THR A N 1
ATOM 1252 C CA . THR A 1 179 ? -3.431 -21.795 -12.200 1.00 82.88 179 THR A CA 1
ATOM 1253 C C . THR A 1 179 ? -4.857 -22.348 -12.246 1.00 82.88 179 THR A C 1
ATOM 1255 O O . THR A 1 179 ? -5.511 -22.462 -11.211 1.00 82.88 179 THR A O 1
ATOM 1258 N N . ALA A 1 180 ? -5.332 -22.746 -13.430 1.00 81.69 180 ALA A N 1
ATOM 1259 C CA . ALA A 1 180 ? -6.631 -23.394 -13.584 1.00 81.69 180 ALA A CA 1
ATOM 1260 C C . ALA A 1 180 ? -6.681 -24.765 -12.885 1.00 81.69 180 ALA A C 1
ATOM 1262 O O . ALA A 1 180 ? -7.667 -25.068 -12.215 1.00 81.69 180 ALA A O 1
ATOM 1263 N N . ALA A 1 181 ? -5.611 -25.563 -12.978 1.00 82.81 181 ALA A N 1
ATOM 1264 C CA . ALA A 1 181 ? -5.506 -26.848 -12.287 1.00 82.81 181 ALA A CA 1
ATOM 1265 C C . ALA A 1 181 ? -5.473 -26.687 -10.755 1.00 82.81 181 ALA A C 1
ATOM 1267 O O . ALA A 1 181 ? -6.191 -27.397 -10.050 1.00 82.81 181 ALA A O 1
ATOM 1268 N N . ASP A 1 182 ? -4.709 -25.716 -10.244 1.00 82.62 182 ASP A N 1
ATOM 1269 C CA . ASP A 1 182 ? -4.629 -25.406 -8.811 1.00 82.62 182 ASP A CA 1
ATOM 1270 C C . ASP A 1 182 ? -5.997 -24.921 -8.271 1.00 82.62 182 ASP A C 1
ATOM 1272 O O . ASP A 1 182 ? -6.442 -25.351 -7.203 1.00 82.62 182 ASP A O 1
ATOM 1276 N N . ALA A 1 183 ? -6.727 -24.097 -9.035 1.00 83.00 183 ALA A N 1
ATOM 1277 C CA . ALA A 1 183 ? -8.077 -23.648 -8.679 1.00 83.00 183 ALA A CA 1
ATOM 1278 C C . ALA A 1 183 ? -9.111 -24.791 -8.691 1.00 83.00 183 ALA A C 1
ATOM 1280 O O . ALA A 1 183 ? -9.979 -24.860 -7.817 1.00 83.00 183 ALA A O 1
ATOM 1281 N N . GLN A 1 184 ? -9.011 -25.713 -9.653 1.00 80.94 184 GLN A N 1
ATOM 1282 C CA . GLN A 1 184 ? -9.908 -26.865 -9.753 1.00 80.94 184 GLN A CA 1
ATOM 1283 C C . GLN A 1 184 ? -9.673 -27.876 -8.616 1.00 80.94 184 GLN A C 1
ATOM 1285 O O . GLN A 1 184 ? -10.641 -28.399 -8.056 1.00 80.94 184 GLN A O 1
ATOM 1290 N N . ALA A 1 185 ? -8.416 -28.086 -8.211 1.00 82.94 185 ALA A N 1
ATOM 1291 C CA . ALA A 1 185 ? -8.064 -28.907 -7.053 1.00 82.94 185 ALA A CA 1
ATOM 1292 C C . ALA A 1 185 ? -8.585 -28.300 -5.735 1.00 82.94 185 ALA A C 1
ATOM 1294 O O . ALA A 1 185 ? -9.139 -29.016 -4.897 1.00 82.94 185 ALA A O 1
ATOM 1295 N N . ALA A 1 186 ? -8.483 -26.976 -5.570 1.00 82.62 186 ALA A N 1
ATOM 1296 C CA . ALA A 1 186 ? -9.025 -26.276 -4.405 1.00 82.62 186 ALA A CA 1
ATOM 1297 C C . ALA A 1 186 ? -10.561 -26.375 -4.324 1.00 82.62 186 ALA A C 1
ATOM 1299 O O . ALA A 1 186 ? -11.111 -26.610 -3.246 1.00 82.62 186 ALA A O 1
ATOM 1300 N N . ALA A 1 187 ? -11.259 -26.268 -5.460 1.00 84.19 187 ALA A N 1
ATOM 1301 C CA . ALA A 1 187 ? -12.711 -26.435 -5.518 1.00 84.19 187 ALA A CA 1
ATOM 1302 C C . ALA A 1 187 ? -13.150 -27.865 -5.149 1.00 84.19 187 ALA A C 1
ATOM 1304 O O . ALA A 1 187 ? -14.106 -28.046 -4.395 1.00 84.19 187 ALA A O 1
ATOM 1305 N N . GLN A 1 188 ? -12.430 -28.889 -5.618 1.00 80.25 188 GLN A N 1
ATOM 1306 C CA . GLN A 1 188 ? -12.714 -30.289 -5.276 1.00 80.25 188 GLN A CA 1
ATOM 1307 C C . GLN A 1 188 ? -12.453 -30.597 -3.795 1.00 80.25 188 GLN A C 1
ATOM 1309 O O . GLN A 1 188 ? -13.240 -31.315 -3.177 1.00 80.25 188 GLN A O 1
ATOM 1314 N N . ALA A 1 189 ? -11.418 -30.000 -3.196 1.00 84.31 189 ALA A N 1
ATOM 1315 C CA . ALA A 1 189 ? -11.163 -30.110 -1.760 1.00 84.31 189 ALA A CA 1
ATOM 1316 C C . ALA A 1 189 ? -12.273 -29.456 -0.914 1.00 84.31 189 ALA A C 1
ATOM 1318 O O . ALA A 1 189 ? -12.675 -30.015 0.106 1.00 84.31 189 ALA A O 1
ATOM 1319 N N . ALA A 1 190 ? -12.818 -28.315 -1.352 1.00 84.75 190 ALA A N 1
ATOM 1320 C CA . ALA A 1 190 ? -13.922 -27.641 -0.665 1.00 84.75 190 ALA A CA 1
ATOM 1321 C C . ALA A 1 190 ? -15.228 -28.456 -0.707 1.00 84.75 190 ALA A C 1
ATOM 1323 O O . ALA A 1 190 ? -15.897 -28.595 0.316 1.00 84.75 190 ALA A O 1
ATOM 1324 N N . ILE A 1 191 ? -15.554 -29.062 -1.857 1.00 86.19 191 ILE A N 1
ATOM 1325 C CA . ILE A 1 191 ? -16.727 -29.943 -2.000 1.00 86.19 191 ILE A CA 1
ATOM 1326 C C . ILE A 1 191 ? -16.582 -31.185 -1.105 1.00 86.19 191 ILE A C 1
ATOM 1328 O O . ILE A 1 191 ? -17.529 -31.565 -0.416 1.00 86.19 191 ILE A O 1
ATOM 1332 N N . ALA A 1 192 ? -15.389 -31.789 -1.056 1.00 83.00 192 ALA A N 1
ATOM 1333 C CA . ALA A 1 192 ? -15.119 -32.935 -0.186 1.00 83.00 192 ALA A CA 1
ATOM 1334 C C . ALA A 1 192 ? -15.227 -32.578 1.310 1.00 83.00 192 ALA A C 1
ATOM 1336 O O . ALA A 1 192 ? -15.777 -33.356 2.091 1.00 83.00 192 ALA A O 1
ATOM 1337 N N . ALA A 1 193 ? -14.758 -31.393 1.713 1.00 82.38 193 ALA A N 1
ATOM 1338 C CA . ALA A 1 193 ? -14.874 -30.911 3.090 1.00 82.38 193 ALA A CA 1
ATOM 1339 C C . ALA A 1 193 ? -16.335 -30.650 3.497 1.00 82.38 193 ALA A C 1
ATOM 1341 O O . ALA A 1 193 ? -16.740 -30.996 4.608 1.00 82.38 193 ALA A O 1
ATOM 1342 N N . GLN A 1 194 ? -17.144 -30.094 2.591 1.00 80.50 194 GLN A N 1
ATOM 1343 C CA . GLN A 1 194 ? -18.564 -29.844 2.840 1.00 80.50 194 GLN A CA 1
ATOM 1344 C C . GLN A 1 194 ? -19.358 -31.155 2.973 1.00 80.50 194 GLN A C 1
ATOM 1346 O O . GLN A 1 194 ? -20.130 -31.307 3.920 1.00 80.50 194 GLN A O 1
ATOM 1351 N N . ALA A 1 195 ? -19.084 -32.145 2.116 1.00 80.19 195 ALA A N 1
ATOM 1352 C CA . ALA A 1 195 ? -19.691 -33.474 2.213 1.00 80.19 195 ALA A CA 1
ATOM 1353 C C . ALA A 1 195 ? -19.315 -34.207 3.518 1.00 80.19 195 ALA A C 1
ATOM 1355 O O . ALA A 1 195 ? -20.151 -34.881 4.122 1.00 80.19 195 ALA A O 1
ATOM 1356 N N . ALA A 1 196 ? -18.077 -34.046 4.000 1.00 79.69 196 ALA A N 1
ATOM 1357 C CA . ALA A 1 196 ? -17.648 -34.612 5.280 1.00 79.69 196 ALA A CA 1
ATOM 1358 C C . ALA A 1 196 ? -18.356 -33.952 6.480 1.00 79.69 196 ALA A C 1
ATOM 1360 O O . ALA A 1 196 ? -18.704 -34.641 7.440 1.00 79.69 196 ALA A O 1
ATOM 1361 N N . SER A 1 197 ? -18.613 -32.641 6.416 1.00 77.94 197 SER A N 1
ATOM 1362 C CA . SER A 1 197 ? -19.376 -31.918 7.443 1.00 77.94 197 SER A CA 1
ATOM 1363 C C . SER A 1 197 ? -20.846 -32.349 7.484 1.00 77.94 197 SER A C 1
ATOM 1365 O O . SER A 1 197 ? -21.405 -32.506 8.568 1.00 77.94 197 SER A O 1
ATOM 1367 N N . GLU A 1 198 ? -21.478 -32.568 6.328 1.00 74.56 198 GLU A N 1
ATOM 1368 C CA . GLU A 1 198 ? -22.860 -33.064 6.253 1.00 74.56 198 GLU A CA 1
ATOM 1369 C C . GLU A 1 198 ? -22.981 -34.507 6.763 1.00 74.56 198 GLU A C 1
ATOM 1371 O O . GLU A 1 198 ? -23.923 -34.826 7.490 1.00 74.56 198 GLU A O 1
ATOM 1376 N N . ALA A 1 199 ? -21.992 -35.363 6.484 1.00 75.88 199 ALA A N 1
ATOM 1377 C CA . ALA A 1 199 ? -21.944 -36.719 7.029 1.00 75.88 199 ALA A CA 1
ATOM 1378 C C . ALA A 1 199 ? -21.801 -36.729 8.564 1.00 75.88 199 ALA A C 1
ATOM 1380 O O . ALA A 1 199 ? -22.477 -37.500 9.243 1.00 75.88 199 ALA A O 1
ATOM 1381 N N . GLN A 1 200 ? -20.972 -35.845 9.133 1.00 74.88 200 GLN A N 1
ATOM 1382 C CA . GLN A 1 200 ? -20.831 -35.711 10.590 1.00 74.88 200 GLN A CA 1
ATOM 1383 C C . GLN A 1 200 ? -22.113 -35.181 11.249 1.00 74.88 200 GLN A C 1
ATOM 1385 O O . GLN A 1 200 ? -22.496 -35.667 12.313 1.00 74.88 200 GLN A O 1
ATOM 1390 N N . ALA A 1 201 ? -22.814 -34.245 10.602 1.00 74.25 201 ALA A N 1
ATOM 1391 C CA . ALA A 1 201 ? -24.105 -33.751 11.075 1.00 74.25 201 ALA A CA 1
ATOM 1392 C C . ALA A 1 201 ? -25.195 -34.840 11.038 1.00 74.25 201 ALA A C 1
ATOM 1394 O O . ALA A 1 201 ? -25.992 -34.940 11.971 1.00 74.25 201 ALA A O 1
ATOM 1395 N N . ALA A 1 202 ? -25.198 -35.698 10.012 1.00 74.12 202 ALA A N 1
ATOM 1396 C CA . ALA A 1 202 ? -26.122 -36.828 9.913 1.00 74.12 202 ALA A CA 1
ATOM 1397 C C . ALA A 1 202 ? -25.870 -37.889 11.002 1.00 74.12 202 ALA A C 1
ATOM 1399 O O . ALA A 1 202 ? -26.818 -38.355 11.633 1.00 74.12 202 ALA A O 1
ATOM 1400 N N . ILE A 1 203 ? -24.601 -38.211 11.288 1.00 78.75 203 ILE A N 1
ATOM 1401 C CA . ILE A 1 203 ? -24.225 -39.138 12.371 1.00 78.75 203 ILE A CA 1
ATOM 1402 C C . ILE A 1 203 ? -24.621 -38.560 13.740 1.00 78.75 203 ILE A C 1
ATOM 1404 O O . ILE A 1 203 ? -25.177 -39.271 14.577 1.00 78.75 203 ILE A O 1
ATOM 1408 N N . ALA A 1 204 ? -24.404 -37.259 13.964 1.00 74.12 204 ALA A N 1
ATOM 1409 C CA . ALA A 1 204 ? -24.812 -36.589 15.199 1.00 74.12 204 ALA A CA 1
ATOM 1410 C C . ALA A 1 204 ? -26.344 -36.560 15.381 1.00 74.12 204 ALA A C 1
ATOM 1412 O O . ALA A 1 204 ? -26.835 -36.731 16.497 1.00 74.12 204 ALA A O 1
ATOM 1413 N N . ALA A 1 205 ? -27.111 -36.399 14.297 1.00 73.19 205 ALA A N 1
ATOM 1414 C CA . ALA A 1 205 ? -28.575 -36.442 14.331 1.00 73.19 205 ALA A CA 1
ATOM 1415 C C . ALA A 1 205 ? -29.127 -37.856 14.615 1.00 73.19 205 ALA A C 1
ATOM 1417 O O . ALA A 1 205 ? -30.112 -38.001 15.345 1.00 73.19 205 ALA A O 1
ATOM 1418 N N . GLN A 1 206 ? -28.478 -38.907 14.101 1.00 72.56 206 GLN A N 1
ATOM 1419 C CA . GLN A 1 206 ? -28.802 -40.296 14.455 1.00 72.56 206 GLN A CA 1
ATOM 1420 C C . GLN A 1 206 ? -28.503 -40.596 15.930 1.00 72.56 206 GLN A C 1
ATOM 1422 O O . GLN A 1 206 ? -29.356 -41.139 16.628 1.00 72.56 206 GLN A O 1
ATOM 1427 N N . ALA A 1 207 ? -27.357 -40.147 16.448 1.00 70.06 207 ALA A N 1
ATOM 1428 C CA . ALA A 1 207 ? -27.026 -40.313 17.864 1.00 70.06 207 ALA A CA 1
ATOM 1429 C C . ALA A 1 207 ? -28.012 -39.572 18.795 1.00 70.06 207 ALA A C 1
ATOM 1431 O O . ALA A 1 207 ? -28.363 -40.067 19.867 1.00 70.06 207 ALA A O 1
ATOM 1432 N N . ALA A 1 208 ? -28.505 -38.398 18.382 1.00 70.06 208 ALA A N 1
ATOM 1433 C CA . ALA A 1 208 ? -29.495 -37.637 19.145 1.00 70.06 208 ALA A CA 1
ATOM 1434 C C . ALA A 1 208 ? -30.885 -38.304 19.165 1.00 70.06 208 ALA A C 1
ATOM 1436 O O . ALA A 1 208 ? -31.572 -38.253 20.186 1.00 70.06 208 ALA A O 1
ATOM 1437 N N . SER A 1 209 ? -31.289 -38.958 18.071 1.00 70.88 209 SER A N 1
ATOM 1438 C CA . SER A 1 209 ? -32.565 -39.688 18.001 1.00 70.88 209 SER A CA 1
ATOM 1439 C C . SER A 1 209 ? -32.531 -41.002 18.791 1.00 70.88 209 SER A C 1
ATOM 1441 O O . SER A 1 209 ? -33.512 -41.332 19.458 1.00 70.88 209 SER A O 1
ATOM 1443 N N . GLU A 1 210 ? -31.390 -41.697 18.838 1.00 65.88 210 GLU A N 1
ATOM 1444 C CA . GLU A 1 210 ? -31.187 -42.851 19.731 1.00 65.88 210 GLU A CA 1
ATOM 1445 C C . GLU A 1 210 ? -31.214 -42.454 21.219 1.00 65.88 210 GLU A C 1
ATOM 1447 O O . GLU A 1 210 ? -31.800 -43.164 22.041 1.00 65.88 210 GLU A O 1
ATOM 1452 N N . ALA A 1 211 ? -30.661 -41.289 21.579 1.00 62.91 211 ALA A N 1
ATOM 1453 C CA . ALA A 1 211 ? -30.712 -40.770 22.949 1.00 62.91 211 ALA A CA 1
ATOM 1454 C C . ALA A 1 211 ? -32.138 -40.380 23.391 1.00 62.91 211 ALA A C 1
ATOM 1456 O O . ALA A 1 211 ? -32.517 -40.612 24.542 1.00 62.91 211 ALA A O 1
ATOM 1457 N N . GLN A 1 212 ? -32.952 -39.832 22.482 1.00 65.50 212 GLN A N 1
ATOM 1458 C CA . GLN A 1 212 ? -34.361 -39.524 22.751 1.00 65.50 212 GLN A CA 1
ATOM 1459 C C . GLN A 1 212 ? -35.197 -40.801 22.923 1.00 65.50 212 GLN A C 1
ATOM 1461 O O . GLN A 1 212 ? -35.938 -40.904 23.903 1.00 65.50 212 GLN A O 1
ATOM 1466 N N . ALA A 1 213 ? -34.995 -41.815 22.074 1.00 63.28 213 ALA A N 1
ATOM 1467 C CA . ALA A 1 213 ? -35.656 -43.116 22.213 1.00 63.28 213 ALA A CA 1
ATOM 1468 C C . ALA A 1 213 ? -35.291 -43.828 23.534 1.00 63.28 213 ALA A C 1
ATOM 1470 O O . ALA A 1 213 ? -36.149 -44.435 24.179 1.00 63.28 213 ALA A O 1
ATOM 1471 N N . ALA A 1 214 ? -34.039 -43.706 23.991 1.00 62.91 214 ALA A N 1
ATOM 1472 C CA . ALA A 1 214 ? -33.610 -44.234 25.287 1.00 62.91 214 ALA A CA 1
ATOM 1473 C C . ALA A 1 214 ? -34.274 -43.507 26.475 1.00 62.91 214 ALA A C 1
ATOM 1475 O O . ALA A 1 214 ? -34.625 -44.144 27.471 1.00 62.91 214 ALA A O 1
ATOM 1476 N N . SER A 1 215 ? -34.496 -42.191 26.366 1.00 61.16 215 SER A N 1
ATOM 1477 C CA . SER A 1 215 ? -35.168 -41.403 27.409 1.00 61.16 215 SER A CA 1
ATOM 1478 C C . SER A 1 215 ? -36.665 -41.723 27.537 1.00 61.16 215 SER A C 1
ATOM 1480 O O . SER A 1 215 ? -37.187 -41.805 28.650 1.00 61.16 215 SER A O 1
ATOM 1482 N N . GLU A 1 216 ? -37.349 -42.006 26.423 1.00 60.56 216 GLU A N 1
ATOM 1483 C CA . GLU A 1 216 ? -38.756 -42.431 26.423 1.00 60.56 216 GLU A CA 1
ATOM 1484 C C . GLU A 1 216 ? -38.928 -43.848 26.991 1.00 60.56 216 GLU A C 1
ATOM 1486 O O . GLU A 1 216 ? -39.870 -44.104 27.744 1.00 60.56 216 GLU A O 1
ATOM 1491 N N . ALA A 1 217 ? -37.976 -44.752 26.733 1.00 60.03 217 ALA A N 1
ATOM 1492 C CA . ALA A 1 217 ? -37.964 -46.083 27.340 1.00 60.03 217 ALA A CA 1
ATOM 1493 C C . ALA A 1 217 ? -37.760 -46.028 28.870 1.00 60.03 217 ALA A C 1
ATOM 1495 O O . ALA A 1 217 ? -38.411 -46.763 29.618 1.00 60.03 217 ALA A O 1
ATOM 1496 N N . GLN A 1 218 ? -36.911 -45.121 29.365 1.00 60.53 218 GLN A N 1
ATOM 1497 C CA . GLN A 1 218 ? -36.729 -44.886 30.805 1.00 60.53 218 GLN A CA 1
ATOM 1498 C C . GLN A 1 218 ? -37.950 -44.217 31.464 1.00 60.53 218 GLN A C 1
ATOM 1500 O O . GLN A 1 218 ? -38.251 -44.501 32.626 1.00 60.53 218 GLN A O 1
ATOM 1505 N N . ALA A 1 219 ? -38.690 -43.371 30.741 1.00 59.19 219 ALA A N 1
ATOM 1506 C CA . ALA A 1 219 ? -39.953 -42.798 31.214 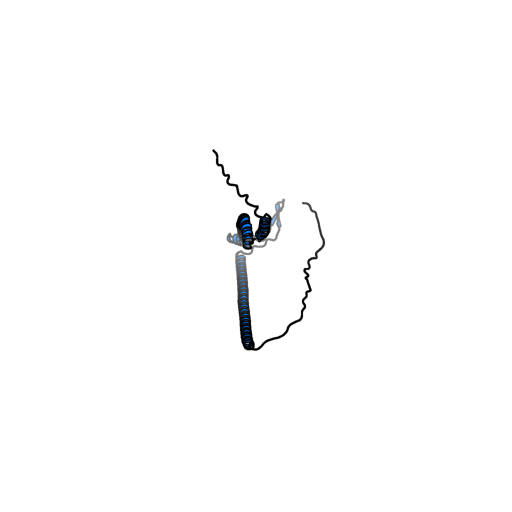1.00 59.19 219 ALA A CA 1
ATOM 1507 C C . ALA A 1 219 ? -41.076 -43.852 31.293 1.00 59.19 219 ALA A C 1
ATOM 1509 O O . ALA A 1 219 ? -41.820 -43.889 32.275 1.00 59.19 219 ALA A O 1
ATOM 1510 N N . ALA A 1 220 ? -41.150 -44.766 30.319 1.00 58.84 220 ALA A N 1
ATOM 1511 C CA . ALA A 1 220 ? -42.085 -45.895 30.341 1.00 58.84 220 ALA A CA 1
ATOM 1512 C C . ALA A 1 220 ? -41.791 -46.877 31.493 1.00 58.84 220 ALA A C 1
ATOM 1514 O O . ALA A 1 220 ? -42.713 -47.385 32.132 1.00 58.84 220 ALA A O 1
ATOM 1515 N N . SER A 1 221 ? -40.510 -47.076 31.817 1.00 58.28 221 SER A N 1
ATOM 1516 C CA . SER A 1 221 ? -40.069 -47.933 32.927 1.00 58.28 221 SER A CA 1
ATOM 1517 C C . SER A 1 221 ? -40.495 -47.377 34.297 1.00 58.28 221 SER A C 1
ATOM 1519 O O . SER A 1 221 ? -40.980 -48.117 35.150 1.00 58.28 221 SER A O 1
ATOM 1521 N N . GLN A 1 222 ? -40.400 -46.056 34.490 1.00 58.38 222 GLN A N 1
ATOM 1522 C CA . GLN A 1 222 ? -40.806 -45.375 35.731 1.00 58.38 222 GLN A CA 1
ATOM 1523 C C . GLN A 1 222 ? -42.333 -45.324 35.919 1.00 58.38 222 GLN A C 1
ATOM 1525 O O . GLN A 1 222 ? -42.821 -45.360 37.051 1.00 58.38 222 GLN A O 1
ATOM 1530 N N . ALA A 1 223 ? -43.108 -45.306 34.828 1.00 56.00 223 ALA A N 1
ATOM 1531 C CA . ALA A 1 223 ? -44.568 -45.398 34.891 1.00 56.00 223 ALA A CA 1
ATOM 1532 C C . ALA A 1 223 ? -45.056 -46.791 35.343 1.00 56.00 223 ALA A C 1
ATOM 1534 O O . ALA A 1 223 ? -46.081 -46.891 36.018 1.00 56.00 223 ALA A O 1
ATOM 1535 N N . GLN A 1 224 ? -44.310 -47.858 35.034 1.00 54.78 224 GLN A N 1
ATOM 1536 C CA . GLN A 1 224 ? -44.601 -49.210 35.526 1.00 54.78 224 GLN A CA 1
ATOM 1537 C C . GLN A 1 224 ? -44.208 -49.419 36.996 1.00 54.78 224 GLN A C 1
ATOM 1539 O O . GLN A 1 224 ? -44.871 -50.190 37.688 1.00 54.78 224 GLN A O 1
ATOM 1544 N N . GLU A 1 225 ? -43.203 -48.702 37.507 1.00 46.81 225 GLU A N 1
ATOM 1545 C CA . GLU A 1 225 ? -42.789 -48.803 38.915 1.00 46.81 225 GLU A CA 1
ATOM 1546 C C . GLU A 1 225 ? -43.740 -48.046 39.865 1.00 46.81 225 GLU A C 1
ATOM 1548 O O . GLU A 1 225 ? -44.032 -48.515 40.966 1.00 46.81 225 GLU A O 1
ATOM 1553 N N . SER A 1 226 ? -44.356 -46.948 39.407 1.00 46.66 226 SER A N 1
ATOM 1554 C CA . SER A 1 226 ? -45.381 -46.229 40.183 1.00 46.66 226 SER A CA 1
ATOM 1555 C C . SER A 1 226 ? -46.724 -46.973 40.288 1.00 46.66 226 SER A C 1
ATOM 1557 O O . SER A 1 226 ? -47.546 -46.607 41.129 1.00 46.66 226 SER A O 1
ATOM 1559 N N . ALA A 1 227 ? -46.958 -48.020 39.486 1.00 47.28 227 ALA A N 1
ATOM 1560 C CA . ALA A 1 227 ? -48.136 -48.884 39.608 1.00 47.28 227 ALA A CA 1
ATOM 1561 C C . ALA A 1 227 ? -47.958 -50.006 40.655 1.00 47.28 227 ALA A C 1
ATOM 1563 O O . ALA A 1 227 ? -48.945 -50.616 41.066 1.00 47.28 227 ALA A O 1
ATOM 1564 N N . ALA A 1 228 ? -46.727 -50.261 41.119 1.00 45.16 228 ALA A N 1
ATOM 1565 C CA . ALA A 1 228 ? -46.430 -51.279 42.132 1.00 45.16 228 ALA A CA 1
ATOM 1566 C C . ALA A 1 228 ? -46.381 -50.724 43.573 1.00 45.16 228 ALA A C 1
ATOM 1568 O O . ALA A 1 228 ? -46.493 -51.489 44.532 1.00 45.16 228 ALA A O 1
ATOM 1569 N N . ALA A 1 229 ? -46.281 -49.403 43.761 1.00 46.03 229 ALA A N 1
ATOM 1570 C CA . ALA A 1 229 ? -46.240 -48.755 45.077 1.00 46.03 229 ALA A CA 1
ATOM 1571 C C . ALA A 1 229 ? -47.650 -48.492 45.646 1.00 46.03 229 ALA A C 1
ATOM 1573 O O . ALA A 1 229 ? -48.052 -47.358 45.900 1.00 46.03 229 ALA A O 1
ATOM 1574 N N . GLY A 1 230 ? -48.414 -49.567 45.832 1.00 41.38 230 GLY A N 1
ATOM 1575 C CA . GLY A 1 230 ? -49.772 -49.545 46.370 1.00 41.38 230 GLY A CA 1
ATOM 1576 C C . GLY A 1 230 ? -50.041 -50.645 47.393 1.00 41.38 230 GLY A C 1
ATOM 1577 O O . GLY A 1 230 ? -51.143 -51.175 47.397 1.00 41.38 230 GLY A O 1
ATOM 1578 N N . ALA A 1 231 ? -49.074 -51.025 48.239 1.00 37.75 231 ALA A N 1
ATOM 1579 C CA . ALA A 1 231 ? -49.346 -51.856 49.419 1.00 37.75 231 ALA A CA 1
ATOM 1580 C C . ALA A 1 231 ? -48.222 -51.820 50.482 1.00 37.75 231 ALA A C 1
ATOM 1582 O O . ALA A 1 231 ? -47.126 -52.312 50.255 1.00 37.75 231 ALA A O 1
ATOM 1583 N N . ALA A 1 232 ? -48.593 -51.328 51.671 1.00 31.94 232 ALA A N 1
ATOM 1584 C CA . ALA A 1 232 ? -48.191 -51.792 53.012 1.00 31.94 232 ALA A CA 1
ATOM 1585 C C . ALA A 1 232 ? -46.771 -51.516 53.597 1.00 31.94 232 ALA A C 1
ATOM 1587 O O . ALA A 1 232 ? -45.833 -52.262 53.365 1.00 31.94 232 ALA A O 1
ATOM 1588 N N . VAL A 1 233 ? -46.714 -50.487 54.471 1.00 40.22 233 VAL A N 1
ATOM 1589 C CA . VAL A 1 233 ? -46.376 -50.465 55.935 1.00 40.22 233 VAL A CA 1
ATOM 1590 C C . VAL A 1 233 ? -45.016 -51.045 56.452 1.00 40.22 233 VAL A C 1
ATOM 1592 O O . VAL A 1 233 ? -44.601 -52.111 56.014 1.00 40.22 233 VAL A O 1
ATOM 1595 N N . PRO A 1 234 ? -44.327 -50.379 57.428 1.00 64.06 234 PRO A N 1
ATOM 1596 C CA . PRO A 1 234 ? -42.899 -50.556 57.774 1.00 64.06 234 PRO A CA 1
ATOM 1597 C C . PRO A 1 234 ? -42.668 -51.517 58.972 1.00 64.06 234 PRO A C 1
ATOM 1599 O O . PRO A 1 234 ? -43.651 -51.998 59.542 1.00 64.06 234 PRO A O 1
ATOM 1602 N N . PRO A 1 235 ? -41.414 -51.798 59.417 1.00 54.44 235 PRO A N 1
ATOM 1603 C CA . PRO A 1 235 ? -40.855 -51.010 60.536 1.00 54.44 235 PRO A CA 1
ATOM 1604 C C . PRO A 1 235 ? -39.303 -50.930 60.647 1.00 54.44 235 PRO A C 1
ATOM 1606 O O . PRO A 1 235 ? -38.559 -51.636 59.978 1.00 54.44 235 PRO A O 1
ATOM 1609 N N . ALA A 1 236 ? -38.881 -50.125 61.633 1.00 31.33 236 ALA A N 1
ATOM 1610 C CA . ALA A 1 236 ? -37.687 -50.265 62.485 1.00 31.33 236 ALA A CA 1
ATOM 1611 C C . ALA A 1 236 ? -36.332 -49.672 62.023 1.00 31.33 236 ALA A C 1
ATOM 1613 O O . ALA A 1 236 ? -35.540 -50.283 61.317 1.00 31.33 236 ALA A O 1
ATOM 1614 N N . ALA A 1 237 ? -36.038 -48.490 62.580 1.00 38.41 237 ALA A N 1
ATOM 1615 C CA . ALA A 1 237 ? -34.695 -48.032 62.973 1.00 38.41 237 ALA A CA 1
ATOM 1616 C C . ALA A 1 237 ? -34.191 -48.844 64.206 1.00 38.41 237 ALA A C 1
ATOM 1618 O O . ALA A 1 237 ? -35.002 -49.610 64.738 1.00 38.41 237 ALA A O 1
ATOM 1619 N N . PRO A 1 238 ? -32.969 -48.657 64.773 1.00 55.91 238 PRO A N 1
ATOM 1620 C CA . PRO A 1 238 ? -31.928 -47.652 64.483 1.00 55.91 238 PRO A CA 1
ATOM 1621 C C . PRO A 1 238 ? -30.475 -48.202 64.469 1.00 55.91 238 PRO A C 1
ATOM 1623 O O . PRO A 1 238 ? -30.218 -49.283 64.984 1.00 55.91 238 PRO A O 1
ATOM 1626 N N . ALA A 1 239 ? -29.503 -47.430 63.969 1.00 34.22 239 ALA A N 1
ATOM 1627 C CA . ALA A 1 239 ? -28.153 -47.352 64.553 1.00 34.22 239 ALA A CA 1
ATOM 1628 C C . ALA A 1 239 ? -27.317 -46.257 63.873 1.00 34.22 239 ALA A C 1
ATOM 1630 O O . ALA A 1 239 ? -27.357 -46.073 62.660 1.00 34.22 239 ALA A O 1
ATOM 1631 N N . GLU A 1 240 ? -26.602 -45.522 64.714 1.00 35.91 240 GLU A N 1
ATOM 1632 C CA . GLU A 1 240 ? -25.758 -44.360 64.458 1.00 35.91 240 GLU A CA 1
ATOM 1633 C C . GLU A 1 240 ? -24.528 -44.616 63.562 1.00 35.91 240 GLU A C 1
ATOM 1635 O O . GLU A 1 240 ? -24.083 -45.745 63.380 1.00 35.91 240 GLU A O 1
ATOM 1640 N N . VAL A 1 241 ? -23.936 -43.501 63.110 1.00 38.94 241 VAL A N 1
ATOM 1641 C CA . VAL A 1 241 ? -22.517 -43.096 63.263 1.00 38.94 241 VAL A CA 1
ATOM 1642 C C . VAL A 1 241 ? -21.987 -42.464 61.961 1.00 38.94 241 VAL A C 1
ATOM 1644 O O . VAL A 1 241 ? -21.529 -43.131 61.041 1.00 38.94 241 VAL A O 1
ATOM 1647 N N . GLN A 1 242 ? -22.021 -41.129 61.916 1.00 46.34 242 GLN A N 1
ATOM 1648 C CA . GLN A 1 242 ? -20.977 -40.314 61.268 1.00 46.34 242 GLN A CA 1
ATOM 1649 C C . GLN A 1 242 ? -19.720 -40.397 62.166 1.00 46.34 242 GLN A C 1
ATOM 1651 O O . GLN A 1 242 ? -19.928 -40.463 63.382 1.00 46.34 242 GLN A O 1
ATOM 1656 N N . PRO A 1 243 ? -18.455 -40.330 61.683 1.00 51.62 243 PRO A N 1
ATOM 1657 C CA . PRO A 1 243 ? -17.966 -39.101 61.037 1.00 51.62 243 PRO A CA 1
ATOM 1658 C C . PRO A 1 243 ? -16.798 -39.225 60.024 1.00 51.62 243 PRO A C 1
ATOM 1660 O O . PRO A 1 243 ? -15.991 -40.137 60.089 1.00 51.62 243 PRO A O 1
ATOM 1663 N N . ALA A 1 244 ? -16.702 -38.198 59.168 1.00 41.00 244 ALA A N 1
ATOM 1664 C CA . ALA A 1 244 ? -15.499 -37.457 58.740 1.00 41.00 244 ALA A CA 1
ATOM 1665 C C . ALA A 1 244 ? -14.239 -38.169 58.175 1.00 41.00 244 ALA A C 1
ATOM 1667 O O . ALA A 1 244 ? -14.013 -39.362 58.326 1.00 41.00 244 ALA A O 1
ATOM 1668 N N . THR A 1 245 ? -13.352 -37.318 57.631 1.00 39.97 245 THR A N 1
ATOM 1669 C CA . THR A 1 245 ? -11.996 -37.544 57.065 1.00 39.97 245 THR A CA 1
ATOM 1670 C C . THR A 1 245 ? -12.029 -37.957 55.578 1.00 39.97 245 THR A C 1
ATOM 1672 O O . THR A 1 245 ? -12.780 -38.840 55.206 1.00 39.97 245 THR A O 1
ATOM 1675 N N . GLU A 1 246 ? -11.332 -37.337 54.619 1.00 38.03 246 GLU A N 1
ATOM 1676 C CA . GLU A 1 246 ? -10.076 -36.587 54.662 1.00 38.03 246 GLU A CA 1
ATOM 1677 C C . GLU A 1 246 ? -9.906 -35.692 53.403 1.00 38.03 246 GLU A C 1
ATOM 1679 O O . GLU A 1 246 ? -10.643 -35.771 52.426 1.00 38.03 246 GLU A O 1
ATOM 1684 N N . VAL A 1 247 ? -8.915 -34.817 53.491 1.00 46.81 247 VAL A N 1
ATOM 1685 C CA . VAL A 1 247 ? -8.489 -33.606 52.756 1.00 46.81 247 VAL A CA 1
ATOM 1686 C C . VAL A 1 247 ? -7.015 -33.914 52.326 1.00 46.81 247 VAL A C 1
ATOM 1688 O O . VAL A 1 247 ? -6.423 -34.737 53.017 1.00 46.81 247 VAL A O 1
ATOM 1691 N N . PRO A 1 248 ? -6.282 -33.282 51.367 1.00 58.25 248 PRO A N 1
ATOM 1692 C CA . PRO A 1 248 ? -6.620 -32.359 50.267 1.00 58.25 248 PRO A CA 1
ATOM 1693 C C . PRO A 1 248 ? -5.627 -32.412 49.035 1.00 58.25 248 PRO A C 1
ATOM 1695 O O . PRO A 1 248 ? -5.429 -33.519 48.541 1.00 58.25 248 PRO A O 1
ATOM 1698 N N . PRO A 1 249 ? -5.042 -31.314 48.444 1.00 68.25 249 PRO A N 1
ATOM 1699 C CA . PRO A 1 249 ? -4.747 -31.227 46.997 1.00 68.25 249 PRO A CA 1
ATOM 1700 C C . PRO A 1 249 ? -3.241 -31.146 46.650 1.00 68.25 249 PRO A C 1
ATOM 1702 O O . PRO A 1 249 ? -2.428 -30.858 47.521 1.00 68.25 249 PRO A O 1
ATOM 1705 N N . VAL A 1 250 ? -2.838 -31.241 45.373 1.00 4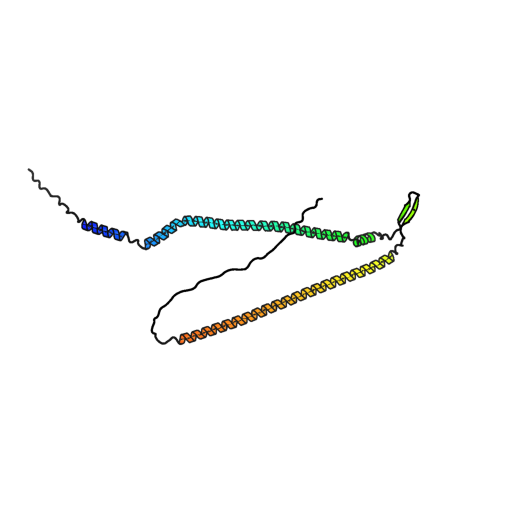9.31 250 VAL A N 1
ATOM 1706 C CA . VAL A 1 250 ? -1.492 -30.781 44.956 1.00 49.31 250 VAL A CA 1
ATOM 1707 C C . VAL A 1 250 ? -1.490 -30.213 43.523 1.00 49.31 250 VAL A C 1
ATOM 1709 O O . VAL A 1 250 ? -1.895 -30.873 42.571 1.00 49.31 250 VAL A O 1
ATOM 1712 N N . GLN A 1 251 ? -1.036 -28.958 43.418 1.00 42.22 251 GLN A N 1
ATOM 1713 C CA . GLN A 1 251 ? -0.623 -28.217 42.212 1.00 42.22 251 GLN A CA 1
ATOM 1714 C C . GLN A 1 251 ? 0.693 -28.820 41.654 1.00 42.22 251 GLN A C 1
ATOM 1716 O O . GLN A 1 251 ? 1.399 -29.502 42.379 1.00 42.22 251 GLN A O 1
ATOM 1721 N N . THR A 1 252 ? 1.167 -28.641 40.419 1.00 54.81 252 THR A N 1
ATOM 1722 C CA . THR A 1 252 ? 1.871 -27.471 39.829 1.00 54.81 252 THR A CA 1
ATOM 1723 C C . THR A 1 252 ? 2.717 -28.000 38.626 1.00 54.81 252 THR A C 1
ATOM 1725 O O . THR A 1 252 ? 2.887 -29.215 38.515 1.00 54.81 252 THR A O 1
ATOM 1728 N N . PRO A 1 253 ? 3.240 -27.136 37.725 1.00 63.50 253 PRO A N 1
ATOM 1729 C CA . PRO A 1 253 ? 3.870 -27.477 36.434 1.00 63.50 253 PRO A CA 1
ATOM 1730 C C . PRO A 1 253 ? 5.392 -27.716 36.550 1.00 63.50 253 PRO A C 1
ATOM 1732 O O . PRO A 1 253 ? 5.950 -27.493 37.622 1.00 63.50 253 PRO A O 1
ATOM 1735 N N . PRO A 1 254 ? 6.107 -28.019 35.447 1.00 62.00 254 PRO A N 1
ATOM 1736 C CA . PRO A 1 254 ? 7.526 -27.699 35.355 1.00 62.00 254 PRO A CA 1
ATOM 1737 C C . PRO A 1 254 ? 7.814 -26.612 34.310 1.00 62.00 254 PRO A C 1
ATOM 1739 O O . PRO A 1 254 ? 7.353 -26.654 33.169 1.00 62.00 254 PRO A O 1
ATOM 1742 N N . ALA A 1 255 ? 8.629 -25.652 34.735 1.00 43.03 255 ALA A N 1
ATOM 1743 C CA . ALA A 1 255 ? 9.355 -24.710 33.902 1.00 43.03 255 ALA A CA 1
ATOM 1744 C C . ALA A 1 255 ? 10.868 -24.959 34.066 1.00 43.03 255 ALA A C 1
ATOM 1746 O O . ALA A 1 255 ? 11.286 -25.463 35.106 1.00 43.03 255 ALA A O 1
ATOM 1747 N N . ILE A 1 256 ? 11.630 -24.450 33.085 1.00 46.59 256 ILE A N 1
ATOM 1748 C CA . ILE A 1 256 ? 13.064 -24.087 33.111 1.00 46.59 256 ILE A CA 1
ATOM 1749 C C . ILE A 1 256 ? 14.050 -25.205 32.724 1.00 46.59 256 ILE A C 1
ATOM 1751 O O . ILE A 1 256 ? 14.227 -26.148 33.479 1.00 46.59 256 ILE A O 1
ATOM 1755 N N . GLU A 1 257 ? 14.773 -25.019 31.606 1.00 38.69 257 GLU A N 1
ATOM 1756 C CA . GLU A 1 257 ? 16.230 -24.778 31.665 1.00 38.69 257 GLU A CA 1
ATOM 1757 C C . GLU A 1 257 ? 16.818 -24.183 30.364 1.00 38.69 257 GLU A C 1
ATOM 1759 O O . GLU A 1 257 ? 16.570 -24.641 29.252 1.00 38.69 257 GLU A O 1
ATOM 1764 N N . ALA A 1 258 ? 17.614 -23.135 30.555 1.00 50.16 258 ALA A N 1
ATOM 1765 C CA . ALA A 1 258 ? 18.643 -22.531 29.699 1.00 50.16 258 ALA A CA 1
ATOM 1766 C C . ALA A 1 258 ? 19.801 -22.157 30.665 1.00 50.16 258 ALA A C 1
ATOM 1768 O O . ALA A 1 258 ? 19.532 -22.156 31.872 1.00 50.16 258 ALA A O 1
ATOM 1769 N N . PRO A 1 259 ? 21.002 -21.663 30.273 1.00 71.38 259 PRO A N 1
ATOM 1770 C CA . PRO A 1 259 ? 21.831 -21.709 29.048 1.00 71.38 259 PRO A CA 1
ATOM 1771 C C . PRO A 1 259 ? 23.259 -22.276 29.422 1.00 71.38 259 PRO A C 1
ATOM 1773 O O . PRO A 1 259 ? 23.259 -23.099 30.336 1.00 71.38 259 PRO A O 1
ATOM 1776 N N . PRO A 1 260 ? 24.462 -21.944 28.841 1.00 64.25 260 PRO A N 1
ATOM 1777 C CA . PRO A 1 260 ? 25.037 -20.579 28.742 1.00 64.25 260 PRO A CA 1
ATOM 1778 C C . PRO A 1 260 ? 26.026 -20.259 27.573 1.00 64.25 260 PRO A C 1
ATOM 1780 O O . PRO A 1 260 ? 26.521 -21.124 26.861 1.00 64.25 260 PRO A O 1
ATOM 1783 N N . ALA A 1 261 ? 26.383 -18.963 27.526 1.00 45.28 261 ALA A N 1
ATOM 1784 C CA . ALA A 1 261 ? 27.700 -18.371 27.215 1.00 45.28 261 ALA A CA 1
ATOM 1785 C C . ALA A 1 261 ? 28.083 -17.945 25.770 1.00 45.28 261 ALA A C 1
ATOM 1787 O O . ALA A 1 261 ? 28.518 -18.733 24.943 1.00 45.28 261 ALA A O 1
ATOM 1788 N N . ALA A 1 262 ? 28.037 -16.614 25.590 1.00 42.81 262 ALA A N 1
ATOM 1789 C CA . ALA A 1 262 ? 29.143 -15.705 25.237 1.00 42.81 262 ALA A CA 1
ATOM 1790 C C . ALA A 1 262 ? 29.937 -15.897 23.930 1.00 42.81 262 ALA A C 1
ATOM 1792 O O . ALA A 1 262 ? 30.714 -16.832 23.832 1.00 42.81 262 ALA A O 1
ATOM 1793 N N . VAL A 1 263 ? 29.935 -14.858 23.073 1.00 53.06 263 VAL A N 1
ATOM 1794 C CA . VAL A 1 263 ? 31.169 -14.165 22.635 1.00 53.06 263 VAL A CA 1
ATOM 1795 C C . VAL A 1 263 ? 30.872 -12.675 22.397 1.00 53.06 263 VAL A C 1
ATOM 1797 O O . VAL A 1 263 ? 30.094 -12.298 21.527 1.00 53.06 263 VAL A O 1
ATOM 1800 N N . THR A 1 264 ? 31.540 -11.839 23.190 1.00 46.19 264 THR A N 1
ATOM 1801 C CA . THR A 1 264 ? 31.835 -10.426 22.932 1.00 46.19 264 THR A CA 1
ATOM 1802 C C . THR A 1 264 ? 32.985 -10.343 21.932 1.00 46.19 264 THR A C 1
ATOM 1804 O O . THR A 1 264 ? 34.005 -11.002 22.130 1.00 46.19 264 THR A O 1
ATOM 1807 N N . THR A 1 265 ? 32.913 -9.473 20.925 1.00 52.44 265 THR A N 1
ATOM 1808 C CA . THR A 1 265 ? 34.128 -8.889 20.334 1.00 52.44 265 THR A CA 1
ATOM 1809 C C . THR A 1 265 ? 33.866 -7.442 19.940 1.00 52.44 265 THR A C 1
ATOM 1811 O O . THR A 1 265 ? 32.911 -7.124 19.238 1.00 52.44 265 THR A O 1
ATOM 1814 N N . ALA A 1 266 ? 34.712 -6.575 20.483 1.00 44.56 266 ALA A N 1
ATOM 1815 C CA . ALA A 1 266 ? 34.800 -5.155 20.212 1.00 44.56 266 ALA A CA 1
ATOM 1816 C C . ALA A 1 266 ? 35.747 -4.872 19.027 1.00 44.56 266 ALA A C 1
ATOM 1818 O O . ALA A 1 266 ? 36.577 -5.711 18.691 1.00 44.56 266 ALA A O 1
ATOM 1819 N N . ALA A 1 267 ? 35.684 -3.623 18.549 1.00 43.25 267 ALA A N 1
ATOM 1820 C CA . ALA A 1 267 ? 36.712 -2.859 17.824 1.00 43.25 267 ALA A CA 1
ATOM 1821 C C . ALA A 1 267 ? 36.763 -2.923 16.281 1.00 43.25 267 ALA A C 1
ATOM 1823 O O . ALA A 1 267 ? 37.073 -3.951 15.693 1.00 43.25 267 ALA A O 1
ATOM 1824 N N . SER A 1 268 ? 36.551 -1.750 15.658 1.00 50.88 268 SER A N 1
ATOM 1825 C CA . SER A 1 268 ? 37.363 -1.119 14.588 1.00 50.88 268 SER A CA 1
ATOM 1826 C C . SER A 1 268 ? 36.555 0.070 14.025 1.00 50.88 268 SER A C 1
ATOM 1828 O O . SER A 1 268 ? 35.499 -0.145 13.447 1.00 50.88 268 SER A O 1
ATOM 1830 N N . ALA A 1 269 ? 36.828 1.327 14.392 1.00 49.28 269 ALA A N 1
ATOM 1831 C CA . ALA A 1 269 ? 37.793 2.245 13.760 1.00 49.28 269 ALA A CA 1
ATOM 1832 C C . ALA A 1 269 ? 37.530 2.489 12.258 1.00 49.28 269 ALA A C 1
ATOM 1834 O O . ALA A 1 269 ? 37.634 1.557 11.460 1.00 49.28 269 ALA A O 1
ATOM 1835 N N . GLY A 1 270 ? 37.231 3.752 11.918 1.00 45.91 270 GLY A N 1
ATOM 1836 C CA . GLY A 1 270 ? 37.004 4.282 10.569 1.00 45.91 270 GLY A CA 1
ATOM 1837 C C . GLY A 1 270 ? 36.206 5.576 10.609 1.00 45.91 270 GLY A C 1
ATOM 1838 O O . GLY A 1 270 ? 34.964 5.470 10.577 1.00 45.91 270 GLY A O 1
#

Foldseek 3Di:
DDDDDDDDDDDDDDDDPVVVVVVVVVVVVVVPDDDPVNVVVVVVVVVVVCVVVVVVVVVVVVVVVVVVVVVVVVVVVVVVVVVVVVVVVVVVVVVVVVVVVVVCVCPPPVNVVVVCVVVVHDPDADDWDWDQDPVRDTDTHDDGDDDPDPVVVVVVVVVVVVVVVVVVVVVVVVVVVVVVVVVVVVVVVVVVVVVVVVVVVVVVVVVVVVVVVVVVVVVVVVVVVVVVPDDDDDDDDDDDDDDDDDDDDDDDDDDDDDDDDDDDDDDDDD

Organism: NCBI:txid1902245